Protein AF-A0A7W8PHN5-F1 (afdb_monomer_lite)

Foldseek 3Di:
DDPLVVQLVVLVVVDDPLLVQLLVCVVCCVVVVDDLLRSQCVSVVVDDSVVSVVVSVVSCVPPSSVSNNVSVVVVVVVVVVVVVVVLLVVLVCLQVDLQVVCVVQWPWDWDQDPPRDIDTFTFDQDPVSRDPVSVVQFPDWDQDPPPHIGTHGDGRDDPVRSVVSVVVNCVVVVVDDDDDDDAPDPNHHNDDPPCPPVNVVVVVVVVVVVD

Sequence (211 aa):
MDEKQSAVDGARKNLTAGQVSFVHHLLERQKTGLTLAQCYALVHPKVTPGSAAALAARMLKNEKVRAYLDAITDQAAARAIATLSDLQHEWTRAALGYEAILEKSCERRRYEGGKGEFLFGLFVDDPNNIPNDAVKYIERIENMPGVGWLVVPRVNEKYADRNKAAELLGKTFGAFIDRVESTGKNGGPIEVADVSAKALRTACKRLRAEL

Radius of gyration: 30.43 Å; chains: 1; bounding box: 66×36×85 Å

Secondary structure (DSSP, 8-state):
--HHHHHHHHHHTTS-HHHHHHHHHHHTHHHH---HHHHHHHH-TTS-HHHHHHHHHHHHT-HHHHHHHHHHHHHHHHHHHHHHHHHHHHHHHHHH-HHHHHTTTSEEEEEE-GGG-EEEEEEES-GGGS-TTTGGGEEEEEEETTTEEEEEE---S-HHHHHHHHHHHHHHTT----------GGG---------HHHHHHHHHHHHH--

pLDDT: mean 85.54, std 7.77, range [48.12, 95.5]

Structure (mmCIF, N/CA/C/O backbone):
data_AF-A0A7W8PHN5-F1
#
_entry.id   AF-A0A7W8PHN5-F1
#
loop_
_atom_site.group_PDB
_atom_site.id
_atom_site.type_symbol
_atom_site.label_atom_id
_atom_site.label_alt_id
_atom_site.label_comp_id
_atom_site.label_asym_id
_atom_site.label_entity_id
_atom_site.label_seq_id
_atom_site.pdbx_PDB_ins_code
_atom_site.Cartn_x
_atom_site.Cartn_y
_atom_site.Cartn_z
_atom_site.occupancy
_atom_site.B_iso_or_equiv
_atom_site.auth_seq_id
_atom_site.auth_comp_id
_atom_site.auth_asym_id
_atom_site.auth_atom_id
_atom_site.pdbx_PDB_model_num
ATOM 1 N N . MET A 1 1 ? -16.549 8.603 -8.578 1.00 50.03 1 MET A N 1
ATOM 2 C CA . MET A 1 1 ? -16.915 8.744 -7.152 1.00 50.03 1 MET A CA 1
ATOM 3 C C . MET A 1 1 ? -16.824 7.360 -6.544 1.00 50.03 1 MET A C 1
ATOM 5 O O . MET A 1 1 ? -17.480 6.463 -7.048 1.00 50.03 1 MET A O 1
ATOM 9 N N . ASP A 1 2 ? -15.924 7.194 -5.582 1.00 71.94 2 ASP A N 1
ATOM 10 C CA . ASP A 1 2 ? -15.438 5.911 -5.064 1.00 71.94 2 ASP A CA 1
ATOM 11 C C . ASP A 1 2 ? -16.576 5.088 -4.419 1.00 71.94 2 ASP A C 1
ATOM 13 O O . ASP A 1 2 ? -17.295 5.600 -3.559 1.00 71.94 2 ASP A O 1
ATOM 17 N N . GLU A 1 3 ? -16.782 3.836 -4.837 1.00 76.62 3 GLU A N 1
ATOM 18 C CA . GLU A 1 3 ? -17.896 2.963 -4.406 1.00 76.62 3 GLU A CA 1
ATOM 19 C C . GLU A 1 3 ? -17.972 2.843 -2.871 1.00 76.62 3 GLU A C 1
ATOM 21 O O . GLU A 1 3 ? -19.046 2.881 -2.265 1.00 76.62 3 GLU A O 1
ATOM 26 N N . LYS A 1 4 ? -16.804 2.835 -2.218 1.00 79.25 4 LYS A N 1
ATOM 27 C CA . LYS A 1 4 ? -16.669 2.833 -0.756 1.00 79.25 4 LYS A CA 1
ATOM 28 C C . LYS A 1 4 ? -17.095 4.155 -0.108 1.00 79.25 4 LYS A C 1
ATOM 30 O O . LYS A 1 4 ? -17.674 4.136 0.973 1.00 79.25 4 LYS A O 1
ATOM 35 N N . GLN A 1 5 ? -16.871 5.296 -0.764 1.00 82.56 5 GLN A N 1
ATOM 36 C CA . GLN A 1 5 ? -17.374 6.594 -0.293 1.00 82.56 5 GLN A CA 1
ATOM 37 C C . GLN A 1 5 ? -18.905 6.643 -0.365 1.00 82.56 5 GLN A C 1
ATOM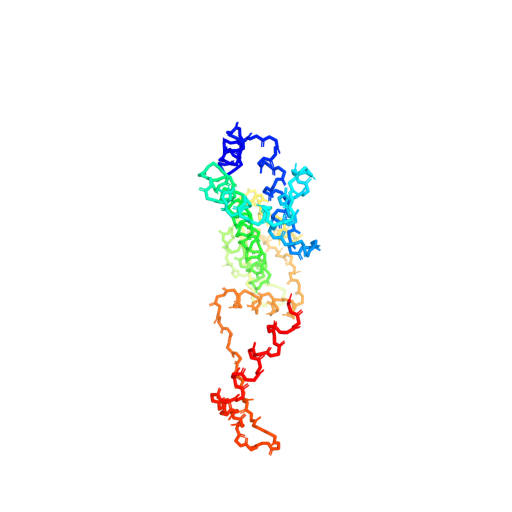 39 O O . GLN A 1 5 ? -19.548 7.100 0.577 1.00 82.56 5 GLN A O 1
ATOM 44 N N . SER A 1 6 ? -19.491 6.089 -1.430 1.00 83.56 6 SER A N 1
ATOM 45 C CA . SER A 1 6 ? -20.948 5.974 -1.565 1.00 83.56 6 SER A CA 1
ATOM 46 C C . SER A 1 6 ? -21.572 5.111 -0.458 1.00 83.56 6 SER A C 1
ATOM 48 O O . SER A 1 6 ? -22.602 5.488 0.104 1.00 83.56 6 SER A O 1
ATOM 50 N N . ALA A 1 7 ? -20.920 4.005 -0.077 1.00 85.06 7 ALA A N 1
ATOM 51 C CA . ALA A 1 7 ? -21.356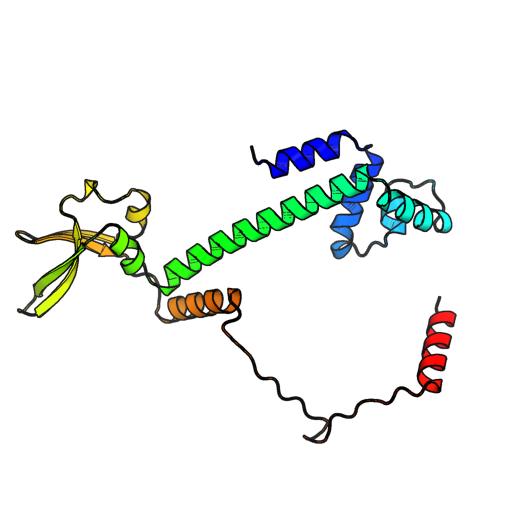 3.149 1.029 1.00 85.06 7 ALA A CA 1
ATOM 52 C C . ALA A 1 7 ? -21.321 3.869 2.392 1.00 85.06 7 ALA A C 1
ATOM 54 O O . ALA A 1 7 ? -22.287 3.789 3.155 1.00 85.06 7 ALA A O 1
ATOM 55 N N . VAL A 1 8 ? -20.252 4.623 2.677 1.00 88.25 8 VAL A N 1
ATOM 56 C CA . VAL A 1 8 ? -20.137 5.443 3.899 1.00 88.25 8 VAL A CA 1
ATOM 57 C C . VAL A 1 8 ? -21.232 6.509 3.946 1.00 88.25 8 VAL A C 1
ATOM 59 O O . VAL A 1 8 ? -21.921 6.648 4.960 1.00 88.25 8 VAL A O 1
ATOM 62 N N . ASP A 1 9 ? -21.441 7.227 2.842 1.00 88.81 9 ASP A N 1
ATOM 63 C CA . ASP A 1 9 ? -22.461 8.274 2.748 1.00 88.81 9 ASP A CA 1
ATOM 64 C C . ASP A 1 9 ? -23.882 7.696 2.869 1.00 88.81 9 ASP A C 1
ATOM 66 O O . ASP A 1 9 ? -24.753 8.302 3.500 1.00 88.81 9 ASP A O 1
ATOM 70 N N . GLY A 1 10 ? -24.119 6.504 2.315 1.00 88.56 10 GLY A N 1
ATOM 71 C CA . GLY A 1 10 ? -25.372 5.761 2.444 1.00 88.56 10 GLY A CA 1
ATOM 72 C C . GLY A 1 10 ? -25.652 5.316 3.880 1.00 88.56 10 GLY A C 1
ATOM 73 O O . GLY A 1 10 ? -26.749 5.545 4.393 1.00 88.56 10 GLY A O 1
ATOM 74 N N . ALA A 1 11 ? -24.655 4.747 4.561 1.00 87.88 11 ALA A N 1
ATOM 75 C CA . ALA A 1 11 ? -24.780 4.348 5.959 1.00 87.88 11 ALA A CA 1
ATOM 76 C C . ALA A 1 11 ? -25.029 5.566 6.865 1.00 87.88 11 ALA A C 1
ATOM 78 O O . ALA A 1 11 ? -25.955 5.542 7.676 1.00 87.88 11 ALA A O 1
ATOM 79 N N . ARG A 1 12 ? -24.289 6.668 6.665 1.00 90.44 12 ARG A N 1
ATOM 80 C CA . ARG A 1 12 ? -24.400 7.907 7.457 1.00 90.44 12 ARG A CA 1
ATOM 81 C C . ARG A 1 12 ? -25.801 8.518 7.443 1.00 90.44 12 ARG A C 1
ATOM 83 O O . ARG A 1 12 ? -26.253 9.000 8.479 1.00 90.44 12 ARG A O 1
ATOM 90 N N . LYS A 1 13 ? -26.493 8.502 6.298 1.00 90.12 13 LYS A N 1
ATOM 91 C CA . LYS A 1 13 ? -27.840 9.092 6.140 1.00 90.12 13 LYS A CA 1
ATOM 92 C C . LYS A 1 13 ? -28.881 8.506 7.097 1.00 90.12 13 LYS A C 1
ATOM 94 O O . LYS A 1 13 ? -29.863 9.172 7.405 1.00 90.12 13 LYS A O 1
ATOM 99 N N . ASN A 1 14 ? -28.662 7.285 7.581 1.00 87.12 14 ASN A N 1
ATOM 100 C CA . ASN A 1 14 ? -29.592 6.586 8.463 1.00 87.12 14 ASN A CA 1
ATOM 101 C C . ASN A 1 14 ? -29.343 6.843 9.959 1.00 87.12 14 ASN A C 1
ATOM 103 O O . ASN A 1 14 ? -30.086 6.308 10.790 1.00 87.12 14 ASN A O 1
ATOM 107 N N . LEU A 1 15 ? -28.312 7.621 10.309 1.00 92.50 15 LEU A N 1
ATOM 108 C CA . LEU A 1 15 ? -27.914 7.901 11.68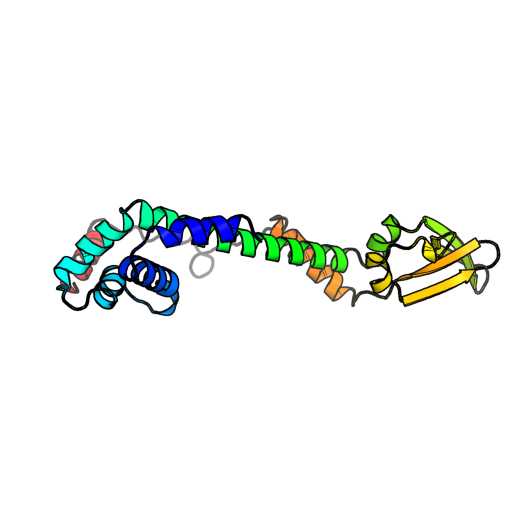7 1.00 92.50 15 LEU A CA 1
ATOM 109 C C . LEU A 1 15 ? -28.385 9.282 12.148 1.00 92.50 15 LEU A C 1
ATOM 111 O O . LEU A 1 15 ? -28.455 10.243 11.384 1.00 92.50 15 LEU A O 1
ATOM 115 N N . THR A 1 16 ? -28.635 9.402 13.450 1.00 94.50 16 THR A N 1
ATOM 116 C CA . THR A 1 16 ? -28.830 10.704 14.097 1.00 94.50 16 THR A CA 1
ATOM 117 C C . THR A 1 16 ? -27.495 11.425 14.307 1.00 94.50 16 THR A C 1
ATOM 119 O O . THR A 1 16 ? -26.436 10.798 14.378 1.00 94.50 16 THR A O 1
ATOM 122 N N . ALA A 1 17 ? -27.532 12.749 14.492 1.00 91.56 17 ALA A N 1
ATOM 123 C CA . ALA A 1 17 ? -26.332 13.541 14.784 1.00 91.56 17 ALA A CA 1
ATOM 124 C C . ALA A 1 17 ? -25.573 13.033 16.027 1.00 91.56 17 ALA A C 1
ATOM 126 O O . ALA A 1 17 ? -24.343 12.983 16.027 1.00 91.56 17 ALA A O 1
ATOM 127 N N . GLY A 1 18 ? -26.302 12.582 17.057 1.00 91.88 18 GLY A N 1
ATOM 128 C CA . GLY A 1 18 ? -25.702 11.979 18.248 1.00 91.88 18 GLY A CA 1
ATOM 129 C C . GLY A 1 18 ? -24.989 10.658 17.946 1.00 91.88 18 GLY A C 1
ATOM 130 O O . GLY A 1 18 ? -23.866 10.446 18.392 1.00 91.88 18 GLY A O 1
ATOM 131 N N . GLN A 1 19 ? -25.585 9.794 17.121 1.00 93.81 19 GLN A N 1
ATOM 132 C CA . GLN A 1 19 ? -24.956 8.534 16.709 1.00 93.81 19 GLN A CA 1
ATOM 133 C C . GLN A 1 19 ? -23.678 8.764 15.896 1.00 93.81 19 GLN A C 1
ATOM 135 O O . GLN A 1 19 ? -22.670 8.107 16.146 1.00 93.81 19 GLN A O 1
ATOM 140 N N . VAL A 1 20 ? -23.696 9.725 14.967 1.00 93.62 20 VAL A N 1
ATOM 141 C CA . VAL A 1 20 ? -22.507 10.097 14.183 1.00 93.62 20 VAL A CA 1
ATOM 142 C C . VAL A 1 20 ? -21.401 10.633 15.095 1.00 93.62 20 VAL A C 1
ATOM 144 O O . VAL A 1 20 ? -20.256 10.200 14.984 1.00 93.62 20 VAL A O 1
ATOM 147 N N . SER A 1 21 ? -21.744 11.525 16.029 1.00 93.50 21 SER A N 1
ATOM 148 C CA . SER A 1 21 ? -20.786 12.086 16.990 1.00 93.50 21 SER A CA 1
ATOM 149 C C . SER A 1 21 ? -20.180 11.006 17.897 1.00 93.50 21 SER A C 1
ATOM 151 O O . SER A 1 21 ? -18.969 10.973 18.116 1.00 93.50 21 SER A O 1
ATOM 153 N N . PHE A 1 22 ? -20.994 10.044 18.345 1.00 94.81 22 PHE A N 1
ATOM 154 C CA . PHE A 1 22 ? -20.525 8.905 19.137 1.00 94.81 22 PHE A CA 1
ATOM 155 C C . PHE A 1 22 ? -19.498 8.061 18.374 1.00 94.81 22 PHE A C 1
ATOM 157 O O . PHE A 1 22 ? -18.439 7.751 18.920 1.00 94.81 22 PHE A O 1
ATOM 164 N N . VAL A 1 23 ? -19.778 7.724 17.109 1.00 94.12 23 VAL A N 1
ATOM 165 C CA . VAL A 1 23 ? -18.843 6.968 16.259 1.00 94.12 23 VAL A CA 1
ATOM 166 C C . VAL A 1 23 ? -17.545 7.745 16.038 1.00 94.12 23 VAL A C 1
ATOM 168 O O . VAL A 1 23 ? -16.469 7.163 16.121 1.00 94.12 23 VAL A O 1
ATOM 171 N N . HIS A 1 24 ? -17.617 9.062 15.837 1.00 92.69 24 HIS A N 1
ATOM 172 C CA . HIS A 1 24 ? -16.426 9.897 15.679 1.00 92.69 24 HIS A CA 1
ATOM 173 C C . HIS A 1 24 ? -15.526 9.866 16.927 1.00 92.69 24 HIS A C 1
ATOM 175 O O . HIS A 1 24 ? -14.326 9.614 16.828 1.00 92.69 24 HIS A O 1
ATOM 181 N N . HIS A 1 25 ? -16.102 10.036 18.122 1.00 93.00 25 HIS A N 1
ATOM 182 C CA . HIS A 1 25 ? -15.349 9.911 19.375 1.00 93.00 25 HIS A CA 1
ATOM 183 C C . HIS A 1 25 ? -14.793 8.501 19.600 1.00 93.00 25 HIS A C 1
ATOM 185 O O . HIS A 1 25 ? -13.723 8.352 20.189 1.00 93.00 25 HIS A O 1
ATOM 191 N N . LEU A 1 26 ? -15.503 7.470 19.138 1.00 93.19 26 LEU A N 1
ATOM 192 C CA . LEU A 1 26 ? -15.050 6.087 19.234 1.00 93.19 26 LEU A CA 1
ATOM 193 C C . LEU A 1 26 ? -13.823 5.818 18.350 1.00 93.19 26 LEU A C 1
ATOM 195 O O . LEU A 1 26 ? -12.905 5.128 18.788 1.00 93.19 26 LEU A O 1
ATOM 199 N N . LEU A 1 27 ? -13.791 6.366 17.135 1.00 91.19 27 LEU A N 1
ATOM 200 C CA . LEU A 1 27 ? -12.660 6.223 16.212 1.00 91.19 27 LEU A CA 1
ATOM 201 C C . LEU A 1 27 ? -11.414 6.973 16.707 1.00 91.19 27 LEU A C 1
ATOM 203 O O . LEU A 1 27 ? -10.300 6.469 16.599 1.00 91.19 27 LEU A O 1
ATOM 207 N N . GLU A 1 28 ? -11.595 8.131 17.343 1.00 90.50 28 GLU A N 1
ATOM 208 C CA . GLU A 1 28 ? -10.502 8.943 17.901 1.00 90.50 28 GLU A CA 1
ATOM 209 C C . GLU A 1 28 ? -10.037 8.485 19.296 1.00 90.50 28 GLU A C 1
ATOM 211 O O . GLU A 1 28 ? -9.170 9.102 19.927 1.00 90.50 28 GLU A O 1
ATOM 216 N N . ARG A 1 29 ? -10.590 7.381 19.806 1.00 89.94 29 ARG A N 1
ATOM 217 C CA . ARG A 1 29 ? -10.343 6.902 21.170 1.00 89.94 29 ARG A CA 1
ATOM 218 C C . ARG A 1 29 ? -8.874 6.588 21.448 1.00 89.94 29 ARG A C 1
ATOM 220 O O . ARG A 1 29 ? -8.406 6.816 22.559 1.00 89.94 29 ARG A O 1
ATOM 227 N N . GLN A 1 30 ? -8.135 6.097 20.452 1.00 79.06 30 GLN A N 1
ATOM 228 C CA . GLN A 1 30 ? -6.709 5.800 20.619 1.00 79.06 30 GLN A CA 1
ATOM 229 C C . GLN A 1 30 ? -5.849 7.054 20.808 1.00 79.06 30 GLN A C 1
ATOM 231 O O . GLN A 1 30 ? -4.838 6.987 21.497 1.00 79.06 30 GLN A O 1
ATOM 236 N N . LYS A 1 31 ? -6.256 8.198 20.245 1.00 84.50 31 LYS A N 1
ATOM 237 C CA . LYS A 1 31 ? -5.531 9.468 20.405 1.00 84.50 31 LYS A CA 1
ATOM 238 C C . LYS A 1 31 ? -5.944 10.207 21.673 1.00 84.50 31 LYS A C 1
ATOM 240 O O . LYS A 1 31 ? -5.130 10.855 22.314 1.00 84.50 31 LYS A O 1
ATOM 245 N N . THR A 1 32 ? -7.225 10.118 22.019 1.00 86.81 32 THR A N 1
ATOM 246 C CA . THR A 1 32 ? -7.821 10.885 23.121 1.00 86.81 32 THR A CA 1
ATOM 247 C C . THR A 1 32 ? -7.769 10.163 24.467 1.00 86.81 32 THR A C 1
ATOM 249 O O . THR A 1 32 ? -7.972 10.795 25.498 1.00 86.81 32 THR A O 1
ATOM 252 N N . GLY A 1 33 ? -7.530 8.847 24.481 1.00 88.69 33 GLY A N 1
ATOM 253 C CA . GLY A 1 33 ? -7.525 8.037 25.703 1.00 88.69 33 GLY A CA 1
ATOM 254 C C . GLY A 1 33 ? -8.905 7.864 26.347 1.00 88.69 33 GLY A C 1
ATOM 255 O O . GLY A 1 33 ? -9.000 7.371 27.469 1.00 88.69 33 GLY A O 1
ATOM 256 N N . LEU A 1 34 ? -9.982 8.264 25.661 1.00 89.94 34 LEU A N 1
ATOM 257 C CA . LEU A 1 34 ? -11.339 8.177 26.198 1.00 89.94 34 LEU A CA 1
ATOM 258 C C . LEU A 1 34 ? -11.758 6.717 26.414 1.00 89.94 34 LEU A C 1
ATOM 260 O O . LEU A 1 34 ? -11.380 5.803 25.688 1.00 89.94 34 LEU A O 1
ATOM 264 N N . THR A 1 35 ? -12.603 6.474 27.403 1.00 91.88 35 THR A N 1
ATOM 265 C CA . THR A 1 35 ? -13.299 5.195 27.561 1.00 91.88 35 THR A CA 1
ATOM 266 C C . THR A 1 35 ? -14.578 5.179 26.728 1.00 91.88 35 THR A C 1
ATOM 268 O O . THR A 1 35 ? -15.126 6.219 26.365 1.00 91.88 35 THR A O 1
ATOM 271 N N . LEU A 1 36 ? -15.116 3.985 26.467 1.00 90.75 36 LEU A N 1
ATOM 272 C CA . LEU A 1 36 ? -16.383 3.828 25.745 1.00 90.75 36 LEU A CA 1
ATOM 273 C C . LEU A 1 36 ? -17.542 4.604 26.408 1.00 90.75 36 LEU A C 1
ATOM 275 O O . LEU A 1 36 ? -18.365 5.205 25.719 1.00 90.75 36 LEU A O 1
ATOM 279 N N . ALA A 1 37 ? -17.583 4.618 27.744 1.00 92.12 37 ALA A N 1
ATOM 280 C CA . ALA A 1 37 ? -18.575 5.368 28.509 1.00 92.12 37 ALA A CA 1
ATOM 281 C C . ALA A 1 37 ? -18.393 6.886 28.350 1.00 92.12 37 ALA A C 1
ATOM 283 O O . ALA A 1 37 ? -19.377 7.605 28.191 1.00 92.12 37 ALA A O 1
ATOM 284 N N . GLN A 1 38 ? -17.147 7.371 28.328 1.00 92.00 38 GLN A N 1
ATOM 285 C CA . GLN A 1 38 ? -16.843 8.788 28.112 1.00 92.00 38 GLN A CA 1
ATOM 286 C C . GLN A 1 38 ? -17.215 9.245 26.695 1.00 92.00 38 GLN A C 1
ATOM 288 O O . GLN A 1 38 ? -17.811 10.309 26.554 1.00 92.00 38 GLN A O 1
ATOM 293 N N . CYS A 1 39 ? -16.970 8.430 25.659 1.00 92.69 39 CYS A N 1
ATOM 294 C CA . CYS A 1 39 ? -17.422 8.729 24.293 1.00 92.69 39 CYS A CA 1
ATOM 295 C C . CYS A 1 39 ? -18.943 8.947 24.232 1.00 92.69 39 CYS A C 1
ATOM 297 O O . CYS A 1 39 ? -19.417 9.839 23.536 1.00 92.69 39 CYS A O 1
ATOM 299 N N . TYR A 1 40 ? -19.715 8.152 24.980 1.00 93.81 40 TYR A N 1
ATOM 300 C CA . TYR A 1 40 ? -21.169 8.301 25.053 1.00 93.81 40 TYR A CA 1
ATOM 301 C C . TYR A 1 40 ? -21.598 9.517 25.884 1.00 93.81 40 TYR A C 1
ATOM 303 O O . TYR A 1 40 ? -22.500 10.249 25.481 1.00 93.81 40 TYR A O 1
ATOM 311 N N . ALA A 1 41 ? -20.943 9.761 27.022 1.00 92.62 41 ALA A N 1
ATOM 312 C CA . ALA A 1 41 ? -21.246 10.887 27.904 1.00 92.62 41 ALA A CA 1
ATOM 313 C C . ALA A 1 41 ? -20.973 12.253 27.246 1.00 92.62 41 ALA A C 1
ATOM 315 O O . ALA A 1 41 ? -21.723 13.194 27.485 1.00 92.62 41 ALA A O 1
ATOM 316 N N . LEU A 1 42 ? -19.964 12.355 26.371 1.00 91.44 42 LEU A N 1
ATOM 317 C CA . LEU A 1 42 ? -19.688 13.573 25.594 1.00 91.44 42 LEU A CA 1
ATOM 318 C C . LEU A 1 42 ? -20.838 13.945 24.648 1.00 91.44 42 LEU A C 1
ATOM 320 O O . LEU A 1 42 ? -21.144 15.119 24.466 1.00 91.44 42 LEU A O 1
ATOM 324 N N . VAL A 1 43 ? -21.499 12.941 24.072 1.00 92.50 43 VAL A N 1
ATOM 325 C CA . VAL A 1 43 ? -22.654 13.131 23.182 1.00 92.50 43 VAL A CA 1
ATOM 326 C C . VAL A 1 43 ? -23.943 13.346 23.979 1.00 92.50 43 VAL A C 1
ATOM 328 O O . VAL A 1 43 ? -24.839 14.077 23.554 1.00 92.50 43 VAL A O 1
ATOM 331 N N . HIS A 1 44 ? -24.043 12.712 25.147 1.00 90.00 44 HIS A N 1
ATOM 332 C CA . HIS A 1 44 ? -25.222 12.726 26.004 1.00 90.00 44 HIS A CA 1
ATOM 333 C C . HIS A 1 44 ? -24.867 13.212 27.422 1.00 90.00 44 HIS A C 1
ATOM 335 O O . HIS A 1 44 ? -24.874 12.414 28.363 1.00 90.00 44 HIS A O 1
ATOM 341 N N . PRO A 1 45 ? -24.628 14.525 27.615 1.00 87.69 45 PRO A N 1
ATOM 342 C CA . PRO A 1 45 ? -24.085 15.073 28.866 1.00 87.69 45 PRO A CA 1
ATOM 343 C C . PRO A 1 45 ? -25.023 14.941 30.073 1.00 87.69 45 PRO A C 1
ATOM 345 O O . PRO A 1 45 ? -24.598 15.089 31.213 1.00 87.69 45 PRO A O 1
ATOM 348 N N . LYS A 1 46 ? -26.309 14.653 29.844 1.00 89.56 46 LYS A N 1
ATOM 349 C CA . LYS A 1 46 ? -27.313 14.463 30.904 1.00 89.56 46 LYS A CA 1
ATOM 350 C C . LYS A 1 46 ? -27.308 13.050 31.507 1.00 89.56 46 LYS A C 1
ATOM 352 O O . LYS A 1 46 ? -28.088 12.777 32.413 1.00 89.56 46 LYS A O 1
ATOM 357 N N . VAL A 1 47 ? -26.496 12.132 30.980 1.00 88.44 47 VAL A N 1
ATOM 358 C CA . VAL A 1 47 ? -26.475 10.724 31.396 1.00 88.44 47 VAL A CA 1
ATOM 359 C C . VAL A 1 47 ? -25.479 10.522 32.532 1.00 88.44 47 VAL A C 1
ATOM 361 O O . VAL A 1 47 ? -24.347 10.993 32.475 1.00 88.44 47 VAL A O 1
ATOM 364 N N . THR A 1 48 ? -25.889 9.784 33.565 1.00 87.06 48 THR A N 1
ATOM 365 C CA . THR A 1 48 ? -25.013 9.472 34.698 1.00 87.06 48 THR A CA 1
ATOM 366 C C . THR A 1 48 ? -23.882 8.519 34.288 1.00 87.06 48 THR A C 1
ATOM 368 O O . THR A 1 48 ? -24.103 7.641 33.446 1.00 87.06 48 THR A O 1
ATOM 371 N N . PRO A 1 49 ? -22.689 8.609 34.909 1.00 76.25 49 PRO A N 1
ATOM 372 C CA . PRO A 1 49 ? -21.541 7.769 34.550 1.00 76.25 49 PRO A CA 1
ATOM 373 C C . PRO A 1 49 ? -21.841 6.262 34.560 1.00 76.25 49 PRO A C 1
ATOM 375 O O . PRO A 1 49 ? -21.444 5.547 33.641 1.00 76.25 49 PRO A O 1
ATOM 378 N N . GLY A 1 50 ? -22.615 5.786 35.545 1.00 78.81 50 GLY A N 1
ATOM 379 C CA . GLY A 1 50 ? -23.012 4.376 35.641 1.00 78.81 50 GLY A CA 1
ATOM 380 C C . GLY A 1 50 ? -23.915 3.909 34.492 1.00 78.81 50 GLY A C 1
ATOM 381 O O . GLY A 1 50 ? -23.793 2.779 34.025 1.00 78.81 50 GLY A O 1
ATOM 382 N N . SER A 1 51 ? -24.772 4.791 33.971 1.00 89.00 51 SER A N 1
ATOM 383 C CA . SER A 1 51 ? -25.663 4.475 32.844 1.00 89.00 51 SER A CA 1
ATOM 384 C C . SER A 1 51 ? -24.962 4.607 31.491 1.00 89.00 51 SER A C 1
ATOM 386 O O . SER A 1 51 ? -25.319 3.912 30.538 1.00 89.00 51 SER A O 1
ATOM 388 N N . ALA A 1 52 ? -23.952 5.479 31.396 1.00 90.44 52 ALA A N 1
ATOM 389 C CA . ALA A 1 52 ? -23.238 5.762 30.155 1.00 90.44 52 ALA A CA 1
ATOM 390 C C . ALA A 1 52 ? -22.566 4.510 29.573 1.00 90.44 52 ALA A C 1
ATOM 392 O O . ALA A 1 52 ? -22.653 4.279 28.371 1.00 90.44 52 ALA A O 1
ATOM 393 N N . ALA A 1 53 ? -21.971 3.655 30.410 1.00 89.38 53 ALA A N 1
ATOM 394 C CA . ALA A 1 53 ? -21.339 2.415 29.953 1.00 89.38 53 ALA A CA 1
ATOM 395 C C . ALA A 1 53 ? -22.345 1.436 29.316 1.00 89.38 53 ALA A C 1
ATOM 397 O O . ALA A 1 53 ? -22.124 0.938 28.209 1.00 89.38 53 ALA A O 1
ATOM 398 N N . ALA A 1 54 ? -23.478 1.194 29.985 1.00 91.44 54 ALA A N 1
ATOM 399 C CA . ALA A 1 54 ? -24.518 0.289 29.494 1.00 91.44 54 ALA A CA 1
ATOM 400 C C . ALA A 1 54 ? -25.170 0.810 28.202 1.00 91.44 54 ALA A C 1
ATOM 402 O O . ALA A 1 54 ? -25.425 0.046 27.266 1.00 91.44 54 ALA A O 1
ATOM 403 N N . LEU A 1 55 ? -25.410 2.121 28.129 1.00 93.62 55 LEU A N 1
ATOM 404 C CA . LEU A 1 55 ? -25.987 2.760 26.950 1.00 93.62 55 LEU A CA 1
ATOM 405 C C . LEU A 1 55 ? -25.005 2.804 25.775 1.00 93.62 55 LEU A C 1
ATOM 407 O O . LEU A 1 55 ? -25.417 2.544 24.647 1.00 93.62 55 LEU A O 1
ATOM 411 N N . ALA A 1 56 ? -23.713 3.020 26.025 1.00 93.06 56 ALA A N 1
ATOM 412 C CA . ALA A 1 56 ? -22.681 2.944 24.995 1.00 93.06 56 ALA A CA 1
ATOM 413 C C . ALA A 1 56 ? -22.575 1.535 24.391 1.00 93.06 56 ALA A C 1
ATOM 415 O O . ALA A 1 56 ? -22.514 1.380 23.172 1.00 93.06 56 ALA A O 1
ATOM 416 N N . ALA A 1 57 ? -22.631 0.492 25.227 1.00 92.88 57 ALA A N 1
ATOM 417 C CA . ALA A 1 57 ? -22.657 -0.892 24.756 1.00 92.88 57 ALA A CA 1
ATOM 418 C C . ALA A 1 57 ? -23.908 -1.190 23.911 1.00 92.88 57 ALA A C 1
ATOM 420 O O . ALA A 1 57 ? -23.829 -1.895 22.906 1.00 92.88 57 ALA A O 1
ATOM 421 N N . ARG A 1 58 ? -25.067 -0.629 24.282 1.00 93.94 58 ARG A N 1
ATOM 422 C CA . ARG A 1 58 ? -26.295 -0.731 23.480 1.00 93.94 58 ARG A CA 1
ATOM 423 C C . ARG A 1 58 ? -26.177 0.032 22.157 1.00 93.94 58 ARG A C 1
ATOM 425 O O . ARG A 1 58 ? -26.639 -0.473 21.140 1.00 93.94 58 ARG A O 1
ATOM 432 N N . MET A 1 59 ? -25.528 1.197 22.156 1.00 94.19 59 MET A N 1
ATOM 433 C CA . MET A 1 59 ? -25.273 1.994 20.953 1.00 94.19 59 MET A CA 1
ATOM 434 C C . MET A 1 59 ? -24.406 1.232 19.942 1.00 94.19 59 MET A C 1
ATOM 436 O O . MET A 1 59 ? -24.721 1.233 18.760 1.00 94.19 59 MET A O 1
ATOM 440 N N . LEU A 1 60 ? -23.384 0.503 20.402 1.00 92.88 60 LEU A N 1
ATOM 441 C CA . LEU A 1 60 ? -22.561 -0.365 19.545 1.00 92.88 60 LEU A CA 1
ATOM 442 C C . LEU A 1 60 ? -23.319 -1.558 18.952 1.00 92.88 60 LEU A C 1
ATOM 444 O O . LEU A 1 60 ? -22.966 -2.048 17.884 1.00 92.88 60 LEU A O 1
ATOM 448 N N . LYS A 1 61 ? -24.352 -2.044 19.646 1.00 94.19 61 LYS A N 1
ATOM 449 C CA . LYS A 1 61 ? -25.220 -3.118 19.143 1.00 94.19 61 LYS A CA 1
ATOM 450 C C . LYS A 1 61 ? -26.266 -2.619 18.148 1.00 94.19 61 LYS A C 1
ATOM 452 O O . LYS A 1 61 ? -26.934 -3.441 17.532 1.00 94.19 61 LYS A O 1
ATOM 457 N N . ASN A 1 62 ? -26.439 -1.305 18.001 1.00 95.06 62 ASN A N 1
ATOM 458 C CA . ASN A 1 62 ? -27.359 -0.754 17.020 1.00 95.06 62 ASN A CA 1
ATOM 459 C C . ASN A 1 62 ? -26.833 -1.044 15.607 1.00 95.06 62 ASN A C 1
ATOM 461 O O . ASN A 1 62 ? -25.741 -0.606 15.251 1.00 95.06 62 ASN A O 1
ATOM 465 N N . GLU A 1 63 ? -27.629 -1.745 14.803 1.00 95.50 63 GLU A N 1
ATOM 466 C CA . GLU A 1 63 ? -27.246 -2.183 13.456 1.00 95.50 63 GLU A CA 1
ATOM 467 C C . GLU A 1 63 ? -26.816 -1.026 12.554 1.00 95.50 63 GLU A C 1
ATOM 469 O O . GLU A 1 63 ? -25.842 -1.152 11.821 1.00 95.50 63 GLU A O 1
ATOM 474 N N . LYS A 1 64 ? -27.473 0.136 12.654 1.00 94.69 64 LYS A N 1
ATOM 475 C CA . LYS A 1 64 ? -27.132 1.315 11.845 1.00 94.69 64 LYS A CA 1
ATOM 476 C C . LYS A 1 64 ? -25.770 1.880 12.230 1.00 94.69 64 LYS A C 1
ATOM 478 O O . LYS A 1 64 ? -24.962 2.204 11.366 1.00 94.69 64 LYS A O 1
ATOM 483 N N . VAL A 1 65 ? -25.512 1.979 13.535 1.00 94.56 65 VAL A N 1
ATOM 484 C CA . VAL A 1 65 ? -24.225 2.448 14.072 1.00 94.56 65 VAL A CA 1
ATOM 485 C C . VAL A 1 65 ? -23.108 1.497 13.668 1.00 94.56 65 VAL A C 1
ATOM 487 O O . VAL A 1 65 ? -22.051 1.950 13.238 1.00 94.56 65 VAL A O 1
ATOM 490 N N . ARG A 1 66 ? -23.360 0.189 13.762 1.00 93.62 66 ARG A N 1
ATOM 491 C CA . ARG A 1 66 ? -22.404 -0.842 13.373 1.00 93.62 66 ARG A CA 1
ATOM 492 C C . ARG A 1 66 ? -22.108 -0.811 11.876 1.00 93.62 66 ARG A C 1
ATOM 494 O O . ARG A 1 66 ? -20.947 -0.730 11.514 1.00 93.62 66 ARG A O 1
ATOM 501 N N . ALA A 1 67 ? -23.135 -0.748 11.030 1.00 93.50 67 ALA A N 1
ATOM 502 C CA . ALA A 1 67 ? -22.966 -0.646 9.582 1.00 93.50 67 ALA A CA 1
ATOM 503 C C . ALA A 1 67 ? -22.154 0.595 9.173 1.00 93.50 67 ALA A C 1
ATOM 505 O O . ALA A 1 67 ? -21.330 0.528 8.266 1.00 93.50 67 ALA A O 1
ATOM 506 N N . TYR A 1 68 ? -22.354 1.728 9.853 1.00 94.69 68 TYR A N 1
ATOM 507 C CA . TYR A 1 68 ? -21.562 2.932 9.602 1.00 94.69 68 TYR A CA 1
ATOM 508 C C . TYR A 1 68 ? -20.109 2.795 10.072 1.00 94.69 68 TYR A C 1
ATOM 510 O O . TYR A 1 68 ? -19.200 3.226 9.365 1.00 94.69 68 TYR A O 1
ATOM 518 N N . LEU A 1 69 ? -19.883 2.183 11.238 1.00 93.06 69 LEU A N 1
ATOM 519 C CA . LEU A 1 69 ? -18.539 1.903 11.739 1.00 93.06 69 LEU A CA 1
ATOM 520 C C . LEU A 1 69 ? -17.781 0.976 10.781 1.00 93.06 69 LEU A C 1
ATOM 522 O O . LEU A 1 69 ? -16.672 1.320 10.380 1.00 93.06 69 LEU A O 1
ATOM 526 N N . ASP A 1 70 ? -18.413 -0.126 10.372 1.00 92.00 70 ASP A N 1
ATOM 527 C CA . ASP A 1 70 ? -17.853 -1.115 9.449 1.00 92.00 70 ASP A CA 1
ATOM 528 C C . ASP A 1 70 ? -17.518 -0.463 8.093 1.00 92.00 70 ASP A C 1
ATOM 530 O O . ASP A 1 70 ? -16.412 -0.617 7.580 1.00 92.00 70 ASP A O 1
ATOM 534 N N . ALA A 1 71 ? -18.415 0.374 7.552 1.00 92.06 71 ALA A N 1
ATOM 535 C CA . ALA A 1 71 ? -18.169 1.096 6.302 1.00 92.06 71 ALA A CA 1
ATOM 536 C C . ALA A 1 71 ? -16.965 2.055 6.386 1.00 92.06 71 ALA A C 1
ATOM 538 O O . ALA A 1 71 ? -16.187 2.152 5.433 1.00 92.06 71 ALA A O 1
ATOM 539 N N . ILE A 1 72 ? -16.785 2.759 7.512 1.00 91.19 72 ILE A N 1
ATOM 540 C CA . ILE A 1 72 ? -15.623 3.639 7.716 1.00 91.19 72 ILE A CA 1
ATOM 541 C C . ILE A 1 72 ? -14.338 2.821 7.831 1.00 91.19 72 ILE A C 1
ATOM 543 O O . ILE A 1 72 ? -13.331 3.185 7.220 1.00 91.19 72 ILE A O 1
ATOM 547 N N . THR A 1 73 ? -14.347 1.734 8.605 1.00 88.94 73 THR A N 1
ATOM 548 C CA . THR A 1 73 ? -13.158 0.892 8.768 1.00 88.94 73 THR A CA 1
ATOM 549 C C . THR A 1 73 ? -12.765 0.221 7.459 1.00 88.94 73 THR A C 1
ATOM 551 O O . THR A 1 73 ? -11.582 0.206 7.128 1.00 88.94 73 THR A O 1
ATOM 554 N N . ASP A 1 74 ? -13.737 -0.233 6.668 1.00 89.38 74 ASP A N 1
ATOM 555 C CA . ASP A 1 74 ? -13.504 -0.821 5.349 1.00 89.38 74 ASP A CA 1
ATOM 556 C C . ASP A 1 74 ? -12.950 0.203 4.362 1.00 89.38 74 ASP A C 1
ATOM 558 O O . ASP A 1 74 ? -12.041 -0.101 3.591 1.00 89.38 74 ASP A O 1
ATOM 562 N N . GLN A 1 75 ? -13.462 1.436 4.386 1.00 87.81 75 GLN A N 1
ATOM 563 C CA . GLN A 1 75 ? -12.917 2.511 3.566 1.00 87.81 75 GLN A CA 1
ATOM 564 C C . GLN A 1 75 ? -11.481 2.857 3.981 1.00 87.81 75 GLN A C 1
ATOM 566 O O . GLN A 1 75 ? -10.624 3.052 3.119 1.00 87.81 75 GLN A O 1
ATOM 571 N N . ALA A 1 76 ? -11.204 2.932 5.284 1.00 84.38 76 ALA A N 1
ATOM 572 C CA . ALA A 1 76 ? -9.863 3.193 5.795 1.00 84.38 76 ALA A CA 1
ATOM 573 C C . ALA A 1 76 ? -8.886 2.071 5.407 1.00 84.38 76 ALA A C 1
ATOM 575 O O . ALA A 1 76 ? -7.787 2.357 4.935 1.00 84.38 76 ALA A O 1
ATOM 576 N N . ALA A 1 77 ? -9.308 0.810 5.531 1.00 82.19 77 ALA A N 1
ATOM 577 C CA . ALA A 1 77 ? -8.539 -0.354 5.103 1.00 82.19 77 ALA A CA 1
ATOM 578 C C . ALA A 1 77 ? -8.287 -0.347 3.589 1.00 82.19 77 ALA A C 1
ATOM 580 O O . ALA A 1 77 ? -7.147 -0.513 3.165 1.00 82.19 77 ALA A O 1
ATOM 581 N N . ALA A 1 78 ? -9.309 -0.085 2.770 1.00 80.81 78 ALA A N 1
ATOM 582 C CA . ALA A 1 78 ? -9.167 -0.013 1.316 1.00 80.81 78 ALA A CA 1
ATOM 583 C C . ALA A 1 78 ? -8.188 1.088 0.886 1.00 80.81 78 ALA A C 1
ATOM 585 O O . ALA A 1 78 ? -7.328 0.851 0.041 1.00 80.81 78 ALA A O 1
ATOM 586 N N . ARG A 1 79 ? -8.264 2.271 1.510 1.00 77.69 79 ARG A N 1
ATOM 587 C CA . ARG A 1 79 ? -7.301 3.357 1.276 1.00 77.69 79 ARG A CA 1
ATOM 588 C C . ARG A 1 79 ? -5.887 2.948 1.675 1.00 77.69 79 ARG A C 1
ATOM 590 O O . ARG A 1 79 ? -4.967 3.174 0.905 1.00 77.69 79 ARG A O 1
ATOM 597 N N . ALA A 1 80 ? -5.716 2.317 2.836 1.00 78.00 80 ALA A N 1
ATOM 598 C CA . ALA A 1 80 ? -4.409 1.839 3.280 1.00 78.00 80 ALA A CA 1
ATOM 599 C C . ALA A 1 80 ? -3.817 0.785 2.325 1.00 78.00 80 ALA A C 1
ATOM 601 O O . ALA A 1 80 ? -2.624 0.831 2.037 1.00 78.00 80 ALA A O 1
ATOM 602 N N . ILE A 1 81 ? -4.645 -0.127 1.800 1.00 78.00 81 ILE A N 1
ATOM 603 C CA . ILE A 1 81 ? -4.240 -1.127 0.801 1.00 78.00 81 ILE A CA 1
ATOM 604 C C . ILE A 1 81 ? -3.842 -0.455 -0.514 1.00 78.00 81 ILE A C 1
ATOM 606 O O . ILE A 1 81 ? -2.799 -0.797 -1.064 1.00 78.00 81 ILE A O 1
ATOM 610 N N . ALA A 1 82 ? -4.631 0.507 -1.000 1.00 73.19 82 ALA A N 1
ATOM 611 C CA . ALA A 1 82 ? -4.298 1.261 -2.207 1.00 73.19 82 ALA A CA 1
ATOM 612 C C . ALA A 1 82 ? -2.937 1.960 -2.054 1.00 73.19 82 ALA A C 1
ATOM 614 O O . ALA A 1 82 ? -2.054 1.767 -2.885 1.00 73.19 82 ALA A O 1
ATOM 615 N N . THR A 1 83 ? -2.712 2.641 -0.925 1.00 82.75 83 THR A N 1
ATOM 616 C CA . THR A 1 83 ? -1.418 3.261 -0.611 1.00 82.75 83 THR A CA 1
ATOM 617 C C . THR A 1 83 ? -0.279 2.240 -0.564 1.00 82.75 83 THR A C 1
ATOM 619 O O . THR A 1 83 ? 0.811 2.512 -1.059 1.00 82.75 83 THR A O 1
ATOM 622 N N . LEU A 1 84 ? -0.499 1.057 0.019 1.00 80.19 84 LEU A N 1
ATOM 623 C CA . LEU A 1 84 ? 0.525 0.011 0.067 1.00 80.19 84 LEU A CA 1
ATOM 624 C C . LEU A 1 84 ? 0.854 -0.529 -1.330 1.00 80.19 84 LEU A C 1
ATOM 626 O O . LEU A 1 84 ? 2.025 -0.754 -1.626 1.00 80.19 84 LEU A O 1
ATOM 630 N N . SER A 1 85 ? -0.152 -0.707 -2.187 1.00 80.38 85 SER A N 1
ATOM 631 C CA . SER A 1 85 ? 0.034 -1.124 -3.580 1.00 80.38 85 SER A CA 1
ATOM 632 C C . SER A 1 85 ? 0.851 -0.093 -4.360 1.00 80.38 85 SER A C 1
ATOM 634 O O . SER A 1 85 ? 1.776 -0.458 -5.086 1.00 80.38 85 SER A O 1
ATOM 636 N N . ASP A 1 86 ? 0.566 1.196 -4.174 1.00 79.19 86 ASP A N 1
ATOM 637 C CA . ASP A 1 86 ? 1.327 2.281 -4.799 1.00 79.19 86 ASP A CA 1
ATOM 638 C C . ASP A 1 86 ? 2.793 2.273 -4.337 1.00 79.19 86 ASP A C 1
ATOM 640 O O . ASP A 1 86 ? 3.709 2.334 -5.163 1.00 79.19 86 ASP A O 1
ATOM 644 N N . LEU A 1 87 ? 3.027 2.090 -3.033 1.00 81.12 87 LEU A N 1
ATOM 645 C CA . LEU A 1 87 ? 4.371 1.951 -2.463 1.00 81.12 87 LEU A CA 1
ATOM 646 C C . LEU A 1 87 ? 5.102 0.710 -2.992 1.00 81.12 87 LEU A C 1
ATOM 648 O O . LEU A 1 87 ? 6.283 0.786 -3.326 1.00 81.12 87 LEU A O 1
ATOM 652 N N . GLN A 1 88 ? 4.420 -0.429 -3.127 1.00 85.25 88 GLN A N 1
ATOM 653 C CA . GLN A 1 88 ? 4.998 -1.636 -3.725 1.00 85.25 88 GLN A CA 1
ATOM 654 C C . GLN A 1 88 ? 5.381 -1.412 -5.188 1.00 85.25 88 GLN A C 1
ATOM 656 O O . GLN A 1 88 ? 6.449 -1.858 -5.617 1.00 85.25 88 GLN A O 1
ATOM 661 N N . HIS A 1 89 ? 4.556 -0.696 -5.957 1.00 81.50 89 HIS A N 1
ATOM 662 C CA . HIS A 1 89 ? 4.902 -0.306 -7.320 1.00 81.50 89 HIS A CA 1
ATOM 663 C C . HIS A 1 89 ? 6.126 0.613 -7.346 1.00 81.50 89 HIS A C 1
ATOM 665 O O . HIS A 1 89 ? 7.017 0.412 -8.169 1.00 81.50 89 HIS A O 1
ATOM 671 N N . GLU A 1 90 ? 6.225 1.588 -6.445 1.00 81.56 90 GLU A N 1
ATOM 672 C CA . GLU A 1 90 ? 7.412 2.438 -6.307 1.00 81.56 90 GLU A CA 1
ATOM 673 C C . GLU A 1 90 ? 8.671 1.646 -5.961 1.00 81.56 90 GLU A C 1
ATOM 675 O O . GLU A 1 90 ? 9.669 1.757 -6.675 1.00 81.56 90 GLU A O 1
ATOM 680 N N . TRP A 1 91 ? 8.620 0.781 -4.950 1.00 84.62 91 TRP A N 1
ATOM 681 C CA . TRP A 1 91 ? 9.764 -0.044 -4.566 1.00 84.62 91 TRP A CA 1
ATOM 682 C C . TRP A 1 91 ? 10.155 -1.050 -5.643 1.00 84.62 91 TRP A C 1
ATOM 684 O O . TRP A 1 91 ? 11.342 -1.265 -5.861 1.00 84.62 91 TRP A O 1
ATOM 694 N N . THR A 1 92 ? 9.195 -1.616 -6.378 1.00 82.94 92 THR A N 1
ATOM 695 C CA . THR A 1 92 ? 9.490 -2.490 -7.525 1.00 82.94 92 THR A CA 1
ATOM 696 C C . THR A 1 92 ? 10.247 -1.725 -8.611 1.00 82.94 92 THR A C 1
ATOM 698 O O . THR A 1 92 ? 11.238 -2.223 -9.147 1.00 82.94 92 THR A O 1
ATOM 701 N N . ARG A 1 93 ? 9.827 -0.487 -8.906 1.00 78.06 93 ARG A N 1
ATOM 702 C CA . ARG A 1 93 ? 10.513 0.389 -9.869 1.00 78.06 93 ARG A CA 1
ATOM 703 C C . ARG A 1 93 ? 11.925 0.752 -9.412 1.00 78.06 93 ARG A C 1
ATOM 705 O O . ARG A 1 93 ? 12.852 0.707 -10.217 1.00 78.06 93 ARG A O 1
ATOM 712 N N . ALA A 1 94 ? 12.095 1.084 -8.135 1.00 81.88 94 ALA A N 1
ATOM 713 C CA . ALA A 1 94 ? 13.400 1.395 -7.564 1.00 81.88 94 ALA A CA 1
ATOM 714 C C . ALA A 1 94 ? 14.331 0.169 -7.559 1.00 81.88 94 ALA A C 1
ATOM 716 O O . ALA A 1 94 ? 15.458 0.249 -8.040 1.00 81.88 94 ALA A O 1
ATOM 717 N N . ALA A 1 95 ? 13.847 -0.995 -7.120 1.00 84.25 95 ALA A N 1
ATOM 718 C CA . ALA A 1 95 ? 14.635 -2.225 -7.044 1.00 84.25 95 ALA A CA 1
ATOM 719 C C . ALA A 1 95 ? 15.142 -2.689 -8.423 1.00 84.25 95 ALA A C 1
ATOM 721 O O . ALA A 1 95 ? 16.337 -2.951 -8.602 1.00 84.25 95 ALA A O 1
ATOM 722 N N . LEU A 1 96 ? 14.254 -2.751 -9.421 1.00 82.12 96 LEU A N 1
ATOM 723 C CA . LEU A 1 96 ? 14.601 -3.215 -10.769 1.00 82.12 96 LEU A CA 1
ATOM 724 C C . LEU A 1 96 ? 15.381 -2.170 -11.580 1.00 82.12 96 LEU A C 1
ATOM 726 O O . LEU A 1 96 ? 16.185 -2.532 -12.438 1.00 82.12 96 LEU A O 1
ATOM 730 N N . GLY A 1 97 ? 15.199 -0.887 -11.269 1.00 81.19 97 GLY A N 1
ATOM 731 C CA . GLY A 1 97 ? 15.720 0.218 -12.062 1.00 81.19 97 GLY A CA 1
ATOM 732 C C . GLY A 1 97 ? 14.830 0.538 -13.265 1.00 81.19 97 GLY A C 1
ATOM 733 O O . GLY A 1 97 ? 13.962 -0.235 -13.671 1.00 81.19 97 GLY A O 1
ATOM 734 N N . TYR A 1 98 ? 15.045 1.717 -13.845 1.00 83.81 98 TYR A N 1
ATOM 735 C CA . TYR A 1 98 ? 14.228 2.219 -14.953 1.00 83.81 98 TYR A CA 1
ATOM 736 C C . TYR A 1 98 ? 14.420 1.453 -16.265 1.00 83.81 98 TYR A C 1
ATOM 738 O O . TYR A 1 98 ? 13.494 1.403 -17.070 1.00 83.81 98 TYR A O 1
ATOM 746 N N . GLU A 1 99 ? 15.563 0.792 -16.449 1.00 81.62 99 GLU A N 1
ATOM 747 C CA . GLU A 1 99 ? 15.831 -0.074 -17.604 1.00 81.62 99 GLU A CA 1
ATOM 748 C C . GLU A 1 99 ? 14.787 -1.196 -17.723 1.00 81.62 99 GLU A C 1
ATOM 750 O O . GLU A 1 99 ? 14.150 -1.329 -18.761 1.00 81.62 99 GLU A O 1
ATOM 755 N N . ALA A 1 100 ? 14.501 -1.913 -16.631 1.00 81.69 100 ALA A N 1
ATOM 756 C CA . ALA A 1 100 ? 13.521 -3.004 -16.615 1.00 81.69 100 ALA A CA 1
ATOM 757 C C . ALA A 1 100 ? 12.075 -2.540 -16.877 1.00 81.69 100 ALA A C 1
ATOM 759 O O . ALA A 1 100 ? 11.228 -3.314 -17.322 1.00 81.69 100 ALA A O 1
ATOM 760 N N . ILE A 1 101 ? 11.759 -1.274 -16.582 1.00 81.44 101 ILE A N 1
ATOM 761 C CA . ILE A 1 101 ? 10.455 -0.691 -16.922 1.00 81.44 101 ILE A CA 1
ATOM 762 C C . ILE A 1 101 ? 10.388 -0.443 -18.429 1.00 81.44 101 ILE A C 1
ATOM 764 O O . ILE A 1 101 ? 9.391 -0.779 -19.066 1.00 81.44 101 ILE A O 1
ATOM 768 N N . LEU A 1 102 ? 11.452 0.139 -18.985 1.00 88.06 102 LEU A N 1
ATOM 769 C CA . LEU A 1 102 ? 11.545 0.504 -20.394 1.00 88.06 102 LEU A CA 1
ATOM 770 C C . LEU A 1 102 ? 11.641 -0.720 -21.314 1.00 88.06 102 LEU A C 1
ATOM 772 O O . LEU A 1 102 ? 11.134 -0.652 -22.427 1.00 88.06 102 LEU A O 1
ATOM 776 N N . GLU A 1 103 ? 12.176 -1.851 -20.845 1.00 86.94 103 GLU A N 1
ATOM 777 C CA . GLU A 1 103 ? 12.181 -3.138 -21.567 1.00 86.94 103 GLU A CA 1
ATOM 778 C C . GLU A 1 103 ? 10.785 -3.636 -21.976 1.00 86.94 103 GLU A C 1
ATOM 780 O O . GLU A 1 103 ? 10.665 -4.425 -22.907 1.00 86.94 103 GLU A O 1
ATOM 785 N N . LYS A 1 104 ? 9.706 -3.169 -21.332 1.00 85.31 104 LYS A N 1
ATOM 786 C CA . LYS A 1 104 ? 8.333 -3.504 -21.755 1.00 85.31 104 LYS A CA 1
ATOM 787 C C . LYS A 1 104 ? 7.916 -2.818 -23.055 1.00 85.31 104 LYS A C 1
ATOM 789 O O . LYS A 1 104 ? 6.992 -3.284 -23.715 1.00 85.31 104 LYS A O 1
ATOM 794 N N . SER A 1 105 ? 8.569 -1.707 -23.380 1.00 87.31 105 SER A N 1
ATOM 795 C CA . SER A 1 105 ? 8.216 -0.816 -24.488 1.00 87.31 105 SER A CA 1
ATOM 796 C C . SER A 1 105 ? 9.371 -0.611 -25.471 1.00 87.31 105 SER A C 1
ATOM 798 O O . SER A 1 105 ? 9.210 0.104 -26.454 1.00 87.31 105 SER A O 1
ATOM 800 N N . CYS A 1 106 ? 10.533 -1.209 -25.200 1.00 91.19 106 CYS A N 1
ATOM 801 C CA . CYS A 1 106 ? 11.751 -1.097 -25.994 1.00 91.19 106 CYS A CA 1
ATOM 802 C C . CYS A 1 106 ? 12.329 -2.490 -26.249 1.00 91.19 106 CYS A C 1
ATOM 804 O O . CYS A 1 106 ? 12.214 -3.385 -25.415 1.00 91.19 106 CYS A O 1
ATOM 806 N N . GLU A 1 107 ? 13.029 -2.653 -27.364 1.00 91.19 107 GLU A N 1
ATOM 807 C CA . GLU A 1 107 ? 13.749 -3.880 -27.679 1.00 91.19 107 GLU A CA 1
ATOM 808 C C . GLU A 1 107 ? 15.209 -3.776 -27.234 1.00 91.19 107 GLU A C 1
ATOM 810 O O . GLU A 1 107 ? 15.896 -2.795 -27.523 1.00 91.19 107 GLU A O 1
ATOM 815 N N . ARG A 1 108 ? 15.722 -4.805 -26.559 1.00 90.38 108 ARG A N 1
ATOM 816 C CA . ARG A 1 108 ? 17.140 -4.862 -26.199 1.00 90.38 108 ARG A CA 1
ATOM 817 C C . ARG A 1 108 ? 17.962 -5.291 -27.416 1.00 90.38 108 ARG A C 1
ATOM 819 O O . ARG A 1 108 ? 17.924 -6.456 -27.803 1.00 90.38 108 ARG A O 1
ATOM 826 N N . ARG A 1 109 ? 18.732 -4.370 -28.003 1.00 90.44 109 ARG A N 1
ATOM 827 C CA . ARG A 1 109 ? 19.591 -4.639 -29.172 1.00 90.44 109 ARG A CA 1
ATOM 828 C C . ARG A 1 109 ? 21.067 -4.478 -28.830 1.00 90.44 109 ARG A C 1
ATOM 830 O O . ARG A 1 109 ? 21.452 -3.688 -27.965 1.00 90.44 109 ARG A O 1
ATOM 837 N N . ARG A 1 110 ? 21.901 -5.245 -29.532 1.00 88.56 110 ARG A N 1
ATOM 838 C CA . ARG A 1 110 ? 23.359 -5.106 -29.509 1.00 88.56 110 ARG A CA 1
ATOM 839 C C . ARG A 1 110 ? 23.770 -4.031 -30.512 1.00 88.56 110 ARG A C 1
ATOM 841 O O . ARG A 1 110 ? 23.295 -4.055 -31.643 1.00 88.56 110 ARG A O 1
ATOM 848 N N . TYR A 1 111 ? 24.670 -3.139 -30.122 1.00 85.94 111 TYR A N 1
ATOM 849 C CA . TYR A 1 111 ? 25.226 -2.115 -31.004 1.00 85.94 111 TYR A CA 1
ATOM 850 C C . TYR A 1 111 ? 26.729 -1.955 -30.772 1.00 85.94 111 TYR A C 1
ATOM 852 O O . TYR A 1 111 ? 27.248 -2.309 -29.711 1.00 85.94 111 TYR A O 1
ATOM 860 N N . GLU A 1 112 ? 27.437 -1.467 -31.787 1.00 84.06 112 GLU A N 1
ATOM 861 C CA . GLU A 1 112 ? 28.848 -1.111 -31.664 1.00 84.06 112 GLU A CA 1
ATOM 862 C C . GLU A 1 112 ? 28.949 0.266 -30.999 1.00 84.06 112 GLU A C 1
ATOM 864 O O . GLU A 1 112 ? 28.401 1.254 -31.489 1.00 84.06 112 GLU A O 1
ATOM 869 N N . GLY A 1 113 ? 29.577 0.305 -29.829 1.00 77.75 113 GLY A N 1
ATOM 870 C CA . GLY A 1 113 ? 29.867 1.530 -29.102 1.00 77.75 113 GLY A CA 1
ATOM 871 C C . GLY A 1 113 ? 31.151 2.195 -29.603 1.00 77.75 113 GLY A C 1
ATOM 872 O O . GLY A 1 113 ? 31.611 1.996 -30.726 1.00 77.75 113 GLY A O 1
ATOM 873 N N . GLY A 1 114 ? 31.775 2.992 -28.737 1.00 74.12 114 GLY A N 1
ATOM 874 C CA . GLY A 1 114 ? 33.103 3.538 -29.013 1.00 74.12 114 GLY A CA 1
ATOM 875 C C . GLY A 1 114 ? 34.192 2.461 -28.930 1.00 74.12 114 GLY A C 1
ATOM 876 O O . GLY A 1 114 ? 34.129 1.576 -28.085 1.00 74.12 114 GLY A O 1
ATOM 877 N N . LYS A 1 115 ? 35.237 2.583 -29.762 1.00 77.44 115 LYS A N 1
ATOM 878 C CA . LYS A 1 115 ? 36.459 1.745 -29.724 1.00 77.44 115 LYS A CA 1
ATOM 879 C C . LYS A 1 115 ? 36.250 0.245 -30.020 1.00 77.44 115 LYS A C 1
ATOM 881 O O . LYS A 1 115 ? 37.025 -0.575 -29.539 1.00 77.44 115 LYS A O 1
ATOM 886 N N . GLY A 1 116 ? 35.247 -0.114 -30.825 1.00 78.62 116 GLY A N 1
ATOM 887 C CA . GLY A 1 116 ? 35.008 -1.505 -31.240 1.00 78.62 116 GLY A CA 1
ATOM 888 C C . GLY A 1 116 ? 34.422 -2.401 -30.142 1.00 78.62 116 GLY A C 1
ATOM 889 O O . GLY A 1 116 ? 34.395 -3.624 -30.285 1.00 78.62 116 GLY A O 1
ATOM 890 N N . GLU A 1 117 ? 33.963 -1.816 -29.034 1.00 84.44 117 GLU A N 1
ATOM 891 C CA . GLU A 1 117 ? 33.223 -2.541 -28.005 1.00 84.44 117 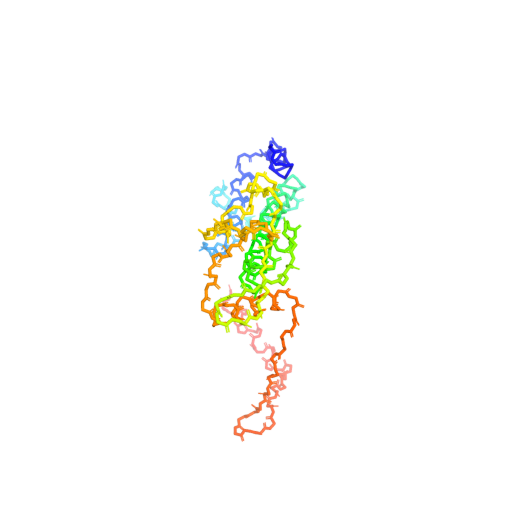GLU A CA 1
ATOM 892 C C . GLU A 1 117 ? 31.772 -2.739 -28.437 1.00 84.44 117 GLU A C 1
ATOM 894 O O . GLU A 1 117 ? 31.137 -1.838 -28.982 1.00 84.44 117 GLU A O 1
ATOM 899 N N . PHE A 1 118 ? 31.216 -3.914 -28.151 1.00 83.50 118 PHE A N 1
ATOM 900 C CA . PHE A 1 118 ? 29.796 -4.161 -28.351 1.00 83.50 118 PHE A CA 1
ATOM 901 C C . PHE A 1 118 ? 29.042 -3.995 -27.043 1.00 83.50 118 PHE A C 1
ATOM 903 O O . PHE A 1 118 ? 29.331 -4.679 -26.061 1.00 83.50 118 PHE A O 1
ATOM 910 N N . LEU A 1 119 ? 28.037 -3.130 -27.066 1.00 85.69 119 LEU A N 1
ATOM 911 C CA . LEU A 1 119 ? 27.183 -2.832 -25.929 1.00 85.69 119 LEU A CA 1
ATOM 912 C C . LEU A 1 119 ? 25.755 -3.304 -26.204 1.00 85.69 119 LEU A C 1
ATOM 914 O O . LEU A 1 119 ? 25.362 -3.555 -27.346 1.00 85.69 119 LEU A O 1
ATOM 918 N N . PHE A 1 120 ? 24.973 -3.423 -25.137 1.00 87.19 120 PHE A N 1
ATOM 919 C CA . PHE A 1 120 ? 23.531 -3.625 -25.218 1.00 87.19 120 PHE A CA 1
ATOM 920 C C . PHE A 1 120 ? 22.828 -2.332 -24.829 1.00 87.19 120 PHE A C 1
ATOM 922 O O . PHE A 1 120 ? 23.215 -1.681 -23.860 1.00 87.19 120 PHE A O 1
ATOM 929 N N . GLY A 1 121 ? 21.800 -1.974 -25.586 1.00 89.62 121 GLY A N 1
ATOM 930 C CA . GLY A 1 121 ? 20.960 -0.813 -25.326 1.00 89.62 121 GLY A CA 1
ATOM 931 C C . GLY A 1 121 ? 19.494 -1.141 -25.561 1.00 89.62 121 GLY A C 1
ATOM 932 O O . GLY A 1 121 ? 19.168 -2.162 -26.169 1.00 89.62 121 GLY A O 1
ATOM 933 N N . LEU A 1 122 ? 18.619 -0.272 -25.069 1.00 93.12 122 LEU A N 1
ATOM 934 C CA . LEU A 1 122 ? 17.188 -0.331 -25.346 1.00 93.12 122 LEU A CA 1
ATOM 935 C C . LEU A 1 122 ? 16.888 0.516 -26.577 1.00 93.12 122 LEU A C 1
ATOM 937 O O . LEU A 1 122 ? 17.324 1.659 -26.647 1.00 93.12 122 LEU A O 1
ATOM 941 N N . PHE A 1 123 ? 16.158 -0.035 -27.539 1.00 94.38 123 PHE A N 1
ATOM 942 C CA . PHE A 1 123 ? 15.871 0.617 -28.809 1.00 94.38 123 PHE A CA 1
ATOM 943 C C . PHE A 1 123 ? 14.379 0.651 -29.109 1.00 94.38 123 PHE A C 1
ATOM 945 O O . PHE A 1 123 ? 13.632 -0.264 -28.762 1.00 94.38 123 PHE A O 1
ATOM 952 N N . VAL A 1 124 ? 13.971 1.700 -29.815 1.00 93.50 124 VAL A N 1
ATOM 953 C CA . VAL A 1 124 ? 12.680 1.785 -30.499 1.00 93.50 124 VAL A CA 1
ATOM 954 C C . VAL A 1 124 ? 12.903 2.166 -31.959 1.00 93.50 124 VAL A C 1
ATOM 956 O O . VAL A 1 124 ? 13.881 2.838 -32.299 1.00 93.50 124 VAL A O 1
ATOM 959 N N . ASP A 1 125 ? 11.995 1.737 -32.831 1.00 90.19 125 ASP A N 1
ATOM 960 C CA . ASP A 1 125 ? 12.061 2.085 -34.256 1.00 90.19 125 ASP A CA 1
ATOM 961 C C . ASP A 1 125 ? 11.566 3.516 -34.517 1.00 90.19 125 ASP A C 1
ATOM 963 O O . ASP A 1 125 ? 12.100 4.214 -35.378 1.00 90.19 125 ASP A O 1
ATOM 967 N N . ASP A 1 126 ? 10.601 3.978 -33.717 1.00 90.06 126 ASP A N 1
ATOM 968 C CA . ASP A 1 126 ? 10.084 5.347 -33.717 1.00 90.06 126 ASP A CA 1
ATOM 969 C C . ASP A 1 126 ? 9.943 5.837 -32.261 1.00 90.06 126 ASP A C 1
ATOM 971 O O . ASP A 1 126 ? 9.247 5.189 -31.472 1.00 90.06 126 ASP A O 1
ATOM 975 N N . PRO A 1 127 ? 10.564 6.969 -31.874 1.00 90.88 127 PRO A N 1
ATOM 976 C CA . PRO A 1 127 ? 10.404 7.568 -30.550 1.00 90.88 127 PRO A CA 1
ATOM 977 C C . PRO A 1 127 ? 8.948 7.864 -30.172 1.00 90.88 127 PRO A C 1
ATOM 979 O O . PRO A 1 127 ? 8.620 7.871 -28.988 1.00 90.88 127 PRO A O 1
ATOM 982 N N . ASN A 1 128 ? 8.061 8.073 -31.151 1.00 90.50 128 ASN A N 1
ATOM 983 C CA . ASN A 1 128 ? 6.638 8.316 -30.905 1.00 90.50 128 ASN A CA 1
ATOM 984 C C . ASN A 1 128 ? 5.884 7.066 -30.424 1.00 90.50 128 ASN A C 1
ATOM 986 O O . ASN A 1 128 ? 4.787 7.189 -29.884 1.00 90.50 128 ASN A O 1
ATOM 990 N N . ASN A 1 129 ? 6.465 5.872 -30.579 1.00 89.12 129 ASN A N 1
ATOM 991 C CA . ASN A 1 129 ? 5.877 4.628 -30.078 1.00 89.12 129 ASN A CA 1
ATOM 992 C C . ASN A 1 129 ? 6.093 4.434 -28.570 1.00 89.12 129 ASN A C 1
ATOM 994 O O . ASN A 1 129 ? 5.550 3.495 -27.989 1.00 89.12 129 ASN A O 1
ATOM 998 N N . ILE A 1 130 ? 6.883 5.298 -27.925 1.00 89.94 130 ILE A N 1
ATOM 999 C CA . ILE A 1 130 ? 7.125 5.232 -26.487 1.00 89.94 130 ILE A CA 1
ATOM 1000 C C . ILE A 1 130 ? 5.852 5.672 -25.746 1.00 89.94 130 ILE A C 1
ATOM 1002 O O . ILE A 1 130 ? 5.390 6.799 -25.936 1.00 89.94 130 ILE A O 1
ATOM 1006 N N . PRO A 1 131 ? 5.295 4.835 -24.852 1.00 90.38 131 PRO A N 1
ATOM 1007 C CA . PRO A 1 131 ? 4.146 5.218 -24.041 1.00 90.38 131 PRO A CA 1
ATOM 1008 C C . PRO A 1 131 ? 4.427 6.460 -23.184 1.00 90.38 131 PRO A C 1
ATOM 1010 O O . PRO A 1 131 ? 5.490 6.581 -22.570 1.00 90.38 131 PRO A O 1
ATOM 1013 N N . ASN A 1 132 ? 3.458 7.376 -23.091 1.00 88.31 132 ASN A N 1
ATOM 1014 C CA . ASN A 1 132 ? 3.605 8.636 -22.347 1.00 88.31 132 ASN A CA 1
ATOM 1015 C C . ASN A 1 132 ? 4.006 8.437 -20.875 1.00 88.31 132 ASN A C 1
ATOM 1017 O O . ASN A 1 132 ? 4.737 9.247 -20.306 1.00 88.31 132 ASN A O 1
ATOM 1021 N N . ASP A 1 133 ? 3.543 7.360 -20.241 1.00 84.75 133 ASP A N 1
ATOM 1022 C CA . ASP A 1 133 ? 3.883 7.014 -18.861 1.00 84.75 133 ASP A CA 1
ATOM 1023 C C . ASP A 1 133 ? 5.335 6.537 -18.697 1.00 84.75 133 ASP A C 1
ATOM 1025 O O . ASP A 1 133 ? 5.878 6.625 -17.590 1.00 84.75 133 ASP A O 1
ATOM 1029 N N . ALA A 1 134 ? 5.976 6.098 -19.785 1.00 86.75 134 ALA A N 1
ATOM 1030 C CA . ALA A 1 134 ? 7.357 5.636 -19.814 1.00 86.75 134 ALA A CA 1
ATOM 1031 C C . ALA A 1 134 ? 8.375 6.779 -19.996 1.00 86.75 134 ALA A C 1
ATOM 1033 O O . ALA A 1 134 ? 9.510 6.678 -19.531 1.00 86.75 134 ALA A O 1
ATOM 1034 N N . VAL A 1 135 ? 7.965 7.900 -20.602 1.00 89.12 135 VAL A N 1
ATOM 1035 C CA . VAL A 1 135 ? 8.836 9.049 -20.933 1.00 89.12 135 VAL A CA 1
ATOM 1036 C C . VAL A 1 135 ? 9.581 9.599 -19.712 1.00 89.12 135 VAL A C 1
ATOM 1038 O O . VAL A 1 135 ? 10.753 9.964 -19.801 1.00 89.12 135 VAL A O 1
ATOM 1041 N N . LYS A 1 136 ? 8.947 9.603 -18.534 1.00 87.06 136 LYS A N 1
ATOM 1042 C CA . LYS A 1 136 ? 9.561 10.085 -17.281 1.00 87.06 136 LYS A CA 1
ATOM 1043 C C . LYS A 1 136 ? 10.789 9.279 -16.834 1.00 87.06 136 LYS A C 1
ATOM 1045 O O . LYS A 1 136 ? 11.570 9.769 -16.023 1.00 87.06 136 LYS A O 1
ATOM 1050 N N . TYR A 1 137 ? 10.967 8.069 -17.358 1.00 86.56 137 TYR A N 1
ATOM 1051 C CA . TYR A 1 137 ? 12.095 7.189 -17.055 1.00 86.56 137 TYR A CA 1
ATOM 1052 C C . TYR A 1 137 ? 13.262 7.347 -18.033 1.00 86.56 137 TYR A C 1
ATOM 1054 O O . TYR A 1 137 ? 14.318 6.756 -17.820 1.00 86.56 137 TYR A O 1
ATOM 1062 N N . ILE A 1 138 ? 13.092 8.148 -19.084 1.00 91.44 138 ILE A N 1
ATOM 1063 C CA . ILE A 1 138 ? 14.076 8.349 -20.145 1.00 91.44 138 ILE A CA 1
ATOM 1064 C C . ILE A 1 138 ? 14.882 9.611 -19.842 1.00 91.44 138 ILE A C 1
ATOM 1066 O O . ILE A 1 138 ? 14.329 10.664 -19.504 1.00 91.44 138 ILE A O 1
ATOM 1070 N N . GLU A 1 139 ? 16.204 9.491 -19.903 1.00 92.81 139 GLU A N 1
ATOM 1071 C CA . GLU A 1 139 ? 17.122 10.621 -19.777 1.00 92.81 139 GLU A CA 1
ATOM 1072 C C . GLU A 1 139 ? 17.216 11.362 -21.103 1.00 92.81 139 GLU A C 1
ATOM 1074 O O . GLU A 1 139 ? 17.059 12.581 -21.151 1.00 92.81 139 GLU A O 1
ATOM 1079 N N . ARG A 1 140 ? 17.441 10.602 -22.176 1.00 93.88 140 ARG A N 1
ATOM 1080 C CA . ARG A 1 140 ? 17.551 11.093 -23.547 1.00 93.88 140 ARG A CA 1
ATOM 1081 C C . ARG A 1 140 ? 17.329 9.962 -24.546 1.00 93.88 140 ARG A C 1
ATOM 1083 O O . ARG A 1 140 ? 17.402 8.784 -24.193 1.00 93.88 140 ARG A O 1
ATOM 1090 N N . ILE A 1 141 ? 17.063 10.349 -25.787 1.00 94.62 141 ILE A N 1
ATOM 1091 C CA . ILE A 1 141 ? 16.918 9.443 -26.925 1.00 94.62 141 ILE A CA 1
ATOM 1092 C C . ILE A 1 141 ? 17.936 9.871 -27.976 1.00 94.62 141 ILE A C 1
ATOM 1094 O O . ILE A 1 141 ? 18.005 11.049 -28.326 1.00 94.62 141 ILE A O 1
ATOM 1098 N N . GLU A 1 142 ? 18.725 8.924 -28.463 1.00 93.31 142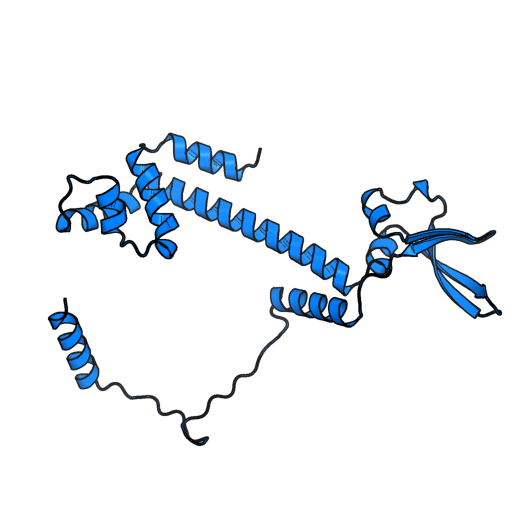 GLU A N 1
ATOM 1099 C CA . GLU A 1 142 ? 19.798 9.166 -29.424 1.00 93.31 142 GLU A CA 1
ATOM 1100 C C . GLU A 1 142 ? 19.504 8.416 -30.724 1.00 93.31 142 GLU A C 1
ATOM 1102 O O . GLU A 1 142 ? 19.200 7.223 -30.713 1.00 93.31 142 GLU A O 1
ATOM 1107 N N . ASN A 1 143 ? 19.577 9.108 -31.862 1.00 91.94 143 ASN A N 1
ATOM 1108 C CA . ASN A 1 143 ? 19.504 8.438 -33.155 1.00 91.94 143 ASN A CA 1
ATOM 1109 C C . ASN A 1 143 ? 20.830 7.717 -33.414 1.00 91.94 143 ASN A C 1
ATOM 1111 O O . ASN A 1 143 ? 21.879 8.359 -33.452 1.00 91.94 143 ASN A O 1
ATOM 1115 N N . MET A 1 144 ? 20.765 6.404 -33.611 1.00 86.56 144 MET A N 1
ATOM 1116 C CA . MET A 1 144 ? 21.897 5.561 -33.974 1.00 86.56 144 MET A CA 1
ATOM 1117 C C . MET A 1 144 ? 21.715 5.121 -35.433 1.00 86.56 144 MET A C 1
ATOM 1119 O O . MET A 1 144 ? 20.928 4.201 -35.701 1.00 86.56 144 MET A O 1
ATOM 1123 N N . PRO A 1 145 ? 22.402 5.771 -36.394 1.00 83.12 145 PRO A N 1
ATOM 1124 C CA . PRO A 1 145 ? 22.244 5.474 -37.812 1.00 83.12 145 PRO A CA 1
ATOM 1125 C C . PRO A 1 145 ? 22.436 3.983 -38.105 1.00 83.12 145 PRO A C 1
ATOM 1127 O O . PRO A 1 145 ? 23.436 3.387 -37.716 1.00 83.12 145 PRO A O 1
ATOM 1130 N N . GLY A 1 146 ? 21.461 3.374 -38.781 1.00 81.00 146 GLY A N 1
ATOM 1131 C CA . GLY A 1 146 ? 21.489 1.952 -39.141 1.00 81.00 146 GLY A CA 1
ATOM 1132 C C . GLY A 1 146 ? 21.104 0.971 -38.025 1.00 81.00 146 GLY A C 1
ATOM 1133 O O . GLY A 1 146 ? 21.031 -0.223 -38.299 1.00 81.00 146 GLY A O 1
ATOM 1134 N N . VAL A 1 147 ? 20.823 1.442 -36.802 1.00 82.69 147 VAL A N 1
ATOM 1135 C CA . VAL A 1 147 ? 20.438 0.590 -35.655 1.00 82.69 147 VAL A CA 1
ATOM 1136 C C . VAL A 1 147 ? 19.058 0.956 -35.088 1.00 82.69 147 VAL A C 1
ATOM 1138 O O . VAL A 1 147 ? 18.299 0.069 -34.690 1.00 82.69 147 VAL A O 1
ATOM 1141 N N . GLY A 1 148 ? 18.708 2.247 -35.073 1.00 88.69 148 GLY A N 1
ATOM 1142 C CA . GLY A 1 148 ? 17.423 2.755 -34.578 1.00 88.69 148 GLY A CA 1
ATOM 1143 C C . GLY A 1 148 ? 17.597 3.882 -33.563 1.00 88.69 148 GLY A C 1
ATOM 1144 O O . GLY A 1 148 ? 18.607 4.583 -33.574 1.00 88.69 148 GLY A O 1
ATOM 1145 N N . TRP A 1 149 ? 16.622 4.061 -32.673 1.00 94.38 149 TRP A N 1
ATOM 1146 C CA . TRP A 1 149 ? 16.675 5.087 -31.631 1.00 94.38 149 TRP A CA 1
ATOM 1147 C C . TRP A 1 149 ? 17.027 4.464 -30.288 1.00 94.38 149 TRP A C 1
ATOM 1149 O O . TRP A 1 149 ? 16.224 3.729 -29.716 1.00 94.38 149 TRP A O 1
ATOM 1159 N N . LEU A 1 150 ? 18.226 4.762 -29.791 1.00 93.94 150 LEU A N 1
ATOM 1160 C CA . LEU A 1 150 ? 18.689 4.336 -28.478 1.00 93.94 150 LEU A CA 1
ATOM 1161 C C . LEU A 1 150 ? 17.954 5.135 -27.400 1.00 93.94 150 LEU A C 1
ATOM 1163 O O . LEU A 1 150 ? 18.038 6.361 -27.345 1.00 93.94 150 LEU A O 1
ATOM 1167 N N . VAL A 1 151 ? 17.264 4.428 -26.517 1.00 94.25 151 VAL A N 1
ATOM 1168 C CA . VAL A 1 151 ? 16.601 4.972 -25.338 1.00 94.25 151 VAL A CA 1
ATOM 1169 C C . VAL A 1 151 ? 17.550 4.832 -24.157 1.00 94.25 151 VAL A C 1
ATOM 1171 O O . VAL A 1 151 ? 17.828 3.723 -23.703 1.00 94.25 151 VAL A O 1
ATOM 1174 N N . VAL A 1 152 ? 18.044 5.959 -23.646 1.00 91.25 152 VAL A N 1
ATOM 1175 C CA . VAL A 1 152 ? 18.922 5.986 -22.474 1.00 91.25 152 VAL A CA 1
ATOM 1176 C C . VAL A 1 152 ? 18.057 6.169 -21.224 1.00 91.25 152 VAL A C 1
ATOM 1178 O O . VAL A 1 152 ? 17.446 7.234 -21.064 1.00 91.25 152 VAL A O 1
ATOM 1181 N N . PRO A 1 153 ? 17.967 5.168 -20.327 1.00 89.38 153 PRO A N 1
ATOM 1182 C CA . PRO A 1 153 ? 17.231 5.310 -19.077 1.00 89.38 153 PRO A CA 1
ATOM 1183 C C . PRO A 1 153 ? 17.893 6.359 -18.185 1.00 89.38 153 PRO A C 1
ATOM 1185 O O . PRO A 1 153 ? 19.119 6.443 -18.131 1.00 89.38 153 PRO A O 1
ATOM 1188 N N . ARG A 1 154 ? 17.100 7.102 -17.407 1.00 86.25 154 ARG A N 1
ATOM 1189 C CA . ARG A 1 154 ? 17.650 7.857 -16.273 1.00 86.25 154 ARG A CA 1
ATOM 1190 C C . ARG A 1 154 ? 18.313 6.873 -15.322 1.00 86.25 154 ARG A C 1
ATOM 1192 O O . ARG A 1 154 ? 17.759 5.813 -15.025 1.00 86.25 154 ARG A O 1
ATOM 1199 N N . VAL A 1 155 ? 19.478 7.240 -14.805 1.00 73.31 155 VAL A N 1
ATOM 1200 C CA . VAL A 1 155 ? 20.119 6.471 -13.739 1.00 73.31 155 VAL A CA 1
ATOM 1201 C C . VAL A 1 155 ? 19.256 6.600 -12.488 1.00 73.31 155 VAL A C 1
ATOM 1203 O O . VAL A 1 155 ? 19.221 7.655 -11.854 1.00 73.31 155 VAL A O 1
ATOM 1206 N N . ASN A 1 156 ? 18.518 5.536 -12.163 1.00 62.66 156 ASN A N 1
ATOM 1207 C CA . ASN A 1 156 ? 17.754 5.493 -10.929 1.00 62.66 156 ASN A CA 1
ATOM 1208 C C . ASN A 1 156 ? 18.663 5.050 -9.785 1.00 62.66 156 ASN A C 1
ATOM 1210 O O . ASN A 1 156 ? 18.986 3.869 -9.679 1.00 62.66 156 ASN A O 1
ATOM 1214 N N . GLU A 1 157 ? 19.019 6.031 -8.960 1.00 63.31 157 GLU A N 1
ATOM 1215 C CA . GLU A 1 157 ? 19.480 5.883 -7.581 1.00 63.31 157 GLU A CA 1
ATOM 1216 C C . GLU A 1 157 ? 20.779 5.091 -7.346 1.00 63.31 157 GLU A C 1
ATOM 1218 O O . GLU A 1 157 ? 21.292 4.335 -8.175 1.00 63.31 157 GLU A O 1
ATOM 1223 N N . LYS A 1 158 ? 21.380 5.312 -6.174 1.00 72.19 158 LYS A N 1
ATOM 1224 C CA . LYS A 1 158 ? 22.587 4.584 -5.780 1.00 72.19 158 LYS A CA 1
ATOM 1225 C C . LYS A 1 158 ? 22.215 3.114 -5.590 1.00 72.19 158 LYS A C 1
ATOM 1227 O O . LYS A 1 158 ? 21.113 2.790 -5.161 1.00 72.19 158 LYS A O 1
ATOM 1232 N N . TYR A 1 159 ? 23.164 2.206 -5.814 1.00 73.56 159 TYR A N 1
ATOM 1233 C CA . TYR A 1 159 ? 22.965 0.767 -5.573 1.00 73.56 159 TYR A CA 1
ATOM 1234 C C . TYR A 1 159 ? 22.384 0.461 -4.173 1.00 73.56 159 TYR A C 1
ATOM 1236 O O . TYR A 1 159 ? 21.578 -0.452 -4.012 1.00 73.56 159 TYR A O 1
ATOM 1244 N N . ALA A 1 160 ? 22.746 1.269 -3.169 1.00 79.56 160 ALA A N 1
ATOM 1245 C CA . ALA A 1 160 ? 22.208 1.182 -1.812 1.00 79.56 160 ALA A CA 1
ATOM 1246 C C . ALA A 1 160 ? 20.682 1.392 -1.742 1.00 79.56 160 ALA A C 1
ATOM 1248 O O . ALA A 1 160 ? 20.001 0.664 -1.021 1.00 79.56 160 ALA A O 1
ATOM 1249 N N . ASP A 1 161 ? 20.145 2.334 -2.513 1.00 81.25 161 ASP A N 1
ATOM 1250 C CA . ASP A 1 161 ? 18.719 2.668 -2.522 1.00 81.25 161 ASP A CA 1
ATOM 1251 C C . ASP A 1 161 ? 17.914 1.552 -3.207 1.00 81.25 161 ASP A C 1
ATOM 1253 O O . ASP A 1 161 ? 16.891 1.104 -2.685 1.00 81.25 161 ASP A O 1
ATOM 1257 N N . ARG A 1 162 ? 18.453 0.988 -4.300 1.00 84.06 162 ARG A N 1
ATOM 1258 C CA . ARG A 1 162 ? 17.881 -0.186 -4.983 1.00 84.06 162 ARG A CA 1
ATOM 1259 C C . ARG A 1 162 ? 17.788 -1.399 -4.059 1.00 84.06 162 ARG A C 1
ATOM 1261 O O . ARG A 1 162 ? 16.747 -2.053 -3.994 1.00 84.06 162 ARG A O 1
ATOM 1268 N N . ASN A 1 163 ? 18.855 -1.675 -3.306 1.00 86.31 163 ASN A N 1
ATOM 1269 C CA . ASN A 1 163 ? 18.858 -2.749 -2.313 1.00 86.31 163 ASN A CA 1
ATOM 1270 C C . ASN A 1 163 ? 17.841 -2.493 -1.205 1.00 86.31 163 ASN A C 1
ATOM 1272 O O . ASN A 1 163 ? 17.152 -3.422 -0.780 1.00 86.31 163 ASN A O 1
ATOM 1276 N N . LYS A 1 164 ? 17.711 -1.239 -0.753 1.00 87.88 164 LYS A N 1
ATOM 1277 C CA . LYS A 1 164 ? 16.737 -0.903 0.282 1.00 87.88 164 LYS A CA 1
ATOM 1278 C C . LYS A 1 164 ? 15.304 -1.089 -0.207 1.00 87.88 164 LYS A C 1
ATOM 1280 O O . LYS A 1 164 ? 14.481 -1.631 0.528 1.00 87.88 164 LYS A O 1
ATOM 1285 N N . ALA A 1 165 ? 15.016 -0.703 -1.446 1.00 86.94 165 ALA A N 1
ATOM 1286 C CA . ALA A 1 165 ? 13.723 -0.937 -2.073 1.00 86.94 165 ALA A CA 1
ATOM 1287 C C . ALA A 1 165 ? 13.411 -2.439 -2.201 1.00 86.94 165 ALA A C 1
ATOM 1289 O O . ALA A 1 165 ? 12.306 -2.862 -1.865 1.00 86.94 165 ALA A O 1
ATOM 1290 N N . ALA A 1 166 ? 14.390 -3.259 -2.600 1.00 88.12 166 ALA A N 1
ATOM 1291 C CA . ALA A 1 166 ? 14.236 -4.714 -2.658 1.00 88.12 166 ALA A CA 1
ATOM 1292 C C . ALA A 1 166 ? 13.974 -5.334 -1.270 1.00 88.12 166 ALA A C 1
ATOM 1294 O O . ALA A 1 166 ? 13.118 -6.209 -1.134 1.00 88.12 166 ALA A O 1
ATOM 1295 N N . GLU A 1 167 ? 14.656 -4.851 -0.226 1.00 90.44 167 GLU A N 1
ATOM 1296 C CA . GLU A 1 167 ? 14.428 -5.269 1.163 1.00 90.44 167 GLU A CA 1
ATOM 1297 C C . GLU A 1 167 ? 13.009 -4.913 1.636 1.00 90.44 167 GLU A C 1
ATOM 1299 O O . GLU A 1 167 ? 12.305 -5.756 2.191 1.00 90.44 167 GLU A O 1
ATOM 1304 N N . LEU A 1 168 ? 12.560 -3.674 1.404 1.00 90.50 168 LEU A N 1
ATOM 1305 C CA . LEU A 1 168 ? 11.210 -3.235 1.770 1.00 90.50 168 LEU A CA 1
ATOM 1306 C C . LEU A 1 168 ? 10.142 -4.044 1.031 1.00 90.50 168 LEU A C 1
ATOM 1308 O O . LEU A 1 168 ? 9.184 -4.503 1.653 1.00 90.50 168 LEU A O 1
ATOM 1312 N N . LEU A 1 169 ? 10.345 -4.295 -0.264 1.00 89.69 169 LEU A N 1
ATOM 1313 C CA . LEU A 1 169 ? 9.456 -5.124 -1.065 1.00 89.69 169 LEU A CA 1
ATOM 1314 C C . LEU A 1 169 ? 9.387 -6.554 -0.508 1.00 89.69 169 LEU A C 1
ATOM 1316 O O . LEU A 1 169 ? 8.296 -7.047 -0.228 1.00 89.69 169 LEU A O 1
ATOM 1320 N N . GLY A 1 170 ? 10.526 -7.202 -0.252 1.00 89.06 170 GLY A N 1
ATOM 1321 C CA . GLY A 1 170 ? 10.543 -8.558 0.304 1.00 89.06 170 GLY A CA 1
ATOM 1322 C C . GLY A 1 170 ? 9.935 -8.651 1.711 1.00 89.06 170 GLY A C 1
ATOM 1323 O O . GLY A 1 170 ? 9.285 -9.648 2.026 1.00 89.06 170 GLY A O 1
ATOM 1324 N N . LYS A 1 171 ? 10.040 -7.598 2.536 1.00 88.62 171 LYS A N 1
ATOM 1325 C CA . LYS A 1 171 ? 9.352 -7.521 3.840 1.00 88.62 171 LYS A CA 1
ATOM 1326 C C . LYS A 1 171 ? 7.833 -7.557 3.698 1.00 88.62 171 LYS A C 1
ATOM 1328 O O . LYS A 1 171 ? 7.180 -8.204 4.512 1.00 88.62 171 LYS A O 1
ATOM 1333 N N . THR A 1 172 ? 7.269 -6.943 2.653 1.00 85.94 172 THR A N 1
ATOM 1334 C CA . THR A 1 172 ? 5.816 -7.019 2.402 1.00 85.94 172 THR A CA 1
ATOM 1335 C C . THR A 1 172 ? 5.336 -8.433 2.052 1.00 85.94 172 THR A C 1
ATOM 1337 O O . THR A 1 172 ? 4.179 -8.753 2.304 1.00 85.94 172 THR A O 1
ATOM 1340 N N . PHE A 1 173 ? 6.226 -9.297 1.550 1.00 86.62 173 PHE A N 1
ATOM 1341 C CA . PHE A 1 173 ? 5.942 -10.703 1.238 1.00 86.62 173 PHE A CA 1
ATOM 1342 C C . PHE A 1 173 ? 6.377 -11.689 2.335 1.00 86.62 173 PHE A C 1
ATOM 1344 O O . PHE A 1 173 ? 6.258 -12.897 2.147 1.00 86.62 173 PHE A O 1
ATOM 1351 N N . GLY A 1 174 ? 6.905 -11.208 3.468 1.00 85.69 174 GLY A N 1
ATOM 1352 C CA . GLY A 1 174 ? 7.426 -12.075 4.531 1.00 85.69 174 GLY A CA 1
ATOM 1353 C C . GLY A 1 174 ? 8.680 -12.864 4.132 1.00 85.69 174 GLY A C 1
ATOM 1354 O O . GLY A 1 174 ? 8.952 -13.913 4.706 1.00 85.69 174 GLY A O 1
ATOM 1355 N N . ALA A 1 175 ? 9.449 -12.376 3.153 1.00 88.38 175 ALA A N 1
ATOM 1356 C CA . ALA A 1 175 ? 10.643 -13.056 2.644 1.00 88.38 175 ALA A CA 1
ATOM 1357 C C . ALA A 1 175 ? 11.849 -13.004 3.604 1.00 88.38 175 ALA A C 1
ATOM 1359 O O . ALA A 1 175 ? 12.830 -13.715 3.397 1.00 88.38 175 ALA A O 1
ATOM 1360 N N . PHE A 1 176 ? 11.793 -12.162 4.640 1.00 88.38 176 PHE A N 1
ATOM 1361 C CA . PHE A 1 176 ? 12.856 -12.000 5.632 1.00 88.38 176 PHE A CA 1
ATOM 1362 C C . PHE A 1 176 ? 12.414 -12.562 6.981 1.00 88.38 176 PHE A C 1
ATOM 1364 O O . PHE A 1 176 ? 11.335 -12.230 7.471 1.00 88.38 176 PHE A O 1
ATOM 1371 N N . ILE A 1 177 ? 13.264 -13.396 7.577 1.00 87.31 177 ILE A N 1
ATOM 1372 C CA . ILE A 1 177 ? 13.035 -14.023 8.879 1.00 87.31 177 ILE A CA 1
ATOM 1373 C C . ILE A 1 177 ? 14.196 -13.644 9.792 1.00 87.31 177 ILE A C 1
ATOM 1375 O O . ILE A 1 177 ? 15.345 -13.965 9.494 1.00 87.31 177 ILE A O 1
ATOM 1379 N N . ASP A 1 178 ? 13.880 -13.023 10.926 1.00 87.25 178 ASP A N 1
ATOM 1380 C CA . ASP A 1 178 ? 14.851 -12.755 11.981 1.00 87.25 178 ASP A CA 1
ATOM 1381 C C . ASP A 1 178 ? 14.791 -13.874 13.024 1.00 87.25 178 ASP A C 1
ATOM 1383 O O . ASP A 1 178 ? 13.768 -14.098 13.678 1.00 87.25 178 ASP A O 1
ATOM 1387 N N . ARG A 1 179 ? 15.900 -14.599 13.193 1.00 89.12 179 ARG A N 1
ATOM 1388 C CA . ARG A 1 179 ? 16.043 -15.572 14.279 1.00 89.12 179 ARG A CA 1
ATOM 1389 C C . ARG A 1 179 ? 16.367 -14.825 15.567 1.00 89.12 179 ARG A C 1
ATOM 1391 O O . ARG A 1 179 ? 17.411 -14.189 15.670 1.00 89.12 179 ARG A O 1
ATOM 1398 N N . VAL A 1 180 ? 15.494 -14.953 16.559 1.00 87.50 180 VAL A N 1
ATOM 1399 C CA . VAL A 1 180 ? 15.719 -14.419 17.905 1.00 87.50 180 VAL A CA 1
ATOM 1400 C C . VAL A 1 180 ? 16.067 -15.567 18.837 1.00 87.50 180 VAL A C 1
ATOM 1402 O O . VAL A 1 180 ? 15.288 -16.505 19.001 1.00 87.50 180 VAL A O 1
ATOM 1405 N N . GLU A 1 181 ? 17.231 -15.479 19.469 1.00 84.62 181 GLU A N 1
ATOM 1406 C CA . GLU A 1 181 ? 17.619 -16.377 20.551 1.00 84.62 181 GLU A CA 1
ATOM 1407 C C . GLU A 1 181 ? 17.387 -15.666 21.878 1.00 84.62 181 GLU A C 1
ATOM 1409 O O . GLU A 1 181 ? 17.856 -14.552 22.098 1.00 84.62 181 GLU A O 1
ATOM 1414 N N . SER A 1 182 ? 16.609 -16.294 22.754 1.00 84.50 182 SER A N 1
ATOM 1415 C CA . SER A 1 182 ? 16.351 -15.788 24.098 1.00 84.50 182 SER A CA 1
ATOM 1416 C C . SER A 1 182 ? 17.007 -16.713 25.105 1.00 84.50 182 SER A C 1
ATOM 1418 O O . SER A 1 182 ? 16.777 -17.921 25.094 1.00 84.50 182 SER A O 1
ATOM 1420 N N . THR A 1 183 ? 17.802 -16.134 25.994 1.00 87.31 183 THR A N 1
ATOM 1421 C CA . THR A 1 183 ? 18.382 -16.830 27.140 1.00 87.31 183 THR A CA 1
ATOM 1422 C C . THR A 1 183 ? 17.971 -16.121 28.417 1.00 87.31 183 THR A C 1
ATOM 1424 O O . THR A 1 183 ? 17.771 -14.904 28.430 1.00 87.31 183 THR A O 1
ATOM 1427 N N . GLY A 1 184 ? 17.874 -16.875 29.506 1.00 85.00 184 GLY A N 1
ATOM 1428 C CA . GLY A 1 184 ? 17.756 -16.313 30.840 1.00 85.00 184 GLY A CA 1
ATOM 1429 C C . GLY A 1 184 ? 19.001 -15.525 31.241 1.00 85.00 184 GLY A C 1
ATOM 1430 O O . GLY A 1 184 ? 19.968 -15.368 30.485 1.00 85.00 184 GLY A O 1
ATOM 1431 N N . LYS A 1 185 ? 18.975 -15.008 32.469 1.00 83.81 185 LYS A N 1
ATOM 1432 C CA . LYS A 1 185 ? 20.072 -14.212 33.020 1.00 83.81 185 LYS A CA 1
ATOM 1433 C C . LYS A 1 185 ? 21.397 -14.975 32.874 1.00 83.81 185 LYS A C 1
ATOM 1435 O O . LYS A 1 185 ? 21.481 -16.151 33.214 1.00 83.81 185 LYS A O 1
ATOM 1440 N N . ASN A 1 186 ? 22.425 -14.293 32.368 1.00 81.88 186 ASN A N 1
ATOM 1441 C CA . ASN A 1 186 ? 23.767 -14.847 32.138 1.00 81.88 186 ASN A CA 1
ATOM 1442 C C . ASN A 1 186 ? 23.823 -16.051 31.172 1.00 81.88 186 ASN A C 1
ATOM 1444 O O . ASN A 1 186 ? 24.662 -16.930 31.348 1.00 81.88 186 ASN A O 1
ATOM 1448 N N . GLY A 1 187 ? 22.937 -16.122 30.172 1.00 81.50 187 GLY A N 1
ATOM 1449 C CA . GLY A 1 187 ? 22.918 -17.244 29.223 1.00 81.50 187 GLY A CA 1
ATOM 1450 C C . GLY A 1 187 ? 22.294 -18.524 29.792 1.00 81.50 187 GLY A C 1
ATOM 1451 O O . GLY A 1 187 ? 22.340 -19.570 29.149 1.00 81.50 187 GLY A O 1
ATOM 1452 N N . GLY A 1 188 ? 21.725 -18.452 31.000 1.00 83.44 188 GLY A N 1
ATOM 1453 C CA . GLY A 1 188 ? 21.059 -19.571 31.655 1.00 83.44 188 GLY A CA 1
ATOM 1454 C C . GLY A 1 188 ? 19.674 -19.881 31.073 1.00 83.44 188 GLY A C 1
ATOM 1455 O O . GLY A 1 188 ? 19.200 -19.195 30.163 1.00 83.44 188 GLY A O 1
ATOM 1456 N N . PRO A 1 189 ? 18.988 -20.907 31.599 1.00 83.88 189 PRO A N 1
ATOM 1457 C CA . PRO A 1 189 ? 17.616 -21.228 31.217 1.00 83.88 189 PRO A CA 1
ATOM 1458 C C . PRO A 1 189 ? 16.675 -20.034 31.419 1.00 83.88 189 PRO A C 1
ATOM 1460 O O . PRO A 1 189 ? 16.835 -19.266 32.368 1.00 83.88 189 PRO A O 1
ATOM 1463 N N . ILE A 1 190 ? 15.680 -19.879 30.541 1.00 82.12 190 ILE A N 1
ATOM 1464 C CA . ILE A 1 190 ? 14.619 -18.885 30.736 1.00 82.12 190 ILE A CA 1
ATOM 1465 C C . ILE A 1 190 ? 13.834 -19.271 31.992 1.00 82.12 190 ILE A C 1
ATOM 1467 O O . ILE A 1 190 ? 13.182 -20.314 32.034 1.00 82.12 190 ILE A O 1
ATOM 1471 N N . GLU A 1 191 ? 13.892 -18.418 33.010 1.00 79.56 191 GLU A N 1
ATOM 1472 C CA . GLU A 1 191 ? 13.084 -18.564 34.215 1.00 79.56 191 GLU A CA 1
ATOM 1473 C C . GLU A 1 191 ? 11.639 -18.172 33.893 1.00 79.56 191 GLU A C 1
ATOM 1475 O O . GLU A 1 191 ? 11.276 -16.996 33.846 1.00 79.56 191 GLU A O 1
ATOM 1480 N N . VAL A 1 192 ? 10.797 -19.169 33.640 1.00 73.06 192 VAL A N 1
ATOM 1481 C CA . VAL A 1 192 ? 9.346 -18.984 33.607 1.00 73.06 192 VAL A CA 1
ATOM 1482 C C . VAL A 1 192 ? 8.852 -18.974 35.046 1.00 73.06 192 VAL A C 1
ATOM 1484 O O . VAL A 1 192 ? 8.975 -19.964 35.764 1.00 73.06 192 VAL A O 1
ATOM 1487 N N . ALA A 1 193 ? 8.313 -17.837 35.486 1.00 68.50 193 ALA A N 1
ATOM 1488 C CA . ALA A 1 193 ? 7.674 -17.757 36.787 1.00 68.50 193 ALA A CA 1
ATOM 1489 C C . ALA A 1 193 ? 6.423 -18.644 36.772 1.00 68.50 193 ALA A C 1
ATOM 1491 O O . ALA A 1 193 ? 5.412 -18.284 36.166 1.00 68.50 193 ALA A O 1
ATOM 1492 N N . ASP A 1 194 ? 6.479 -19.783 37.462 1.00 62.12 194 ASP A N 1
ATOM 1493 C CA . ASP A 1 194 ? 5.281 -20.531 37.823 1.00 62.12 194 ASP A CA 1
ATOM 1494 C C . ASP A 1 194 ? 4.446 -19.636 38.739 1.00 62.12 194 ASP A C 1
ATOM 1496 O O . ASP A 1 194 ? 4.700 -19.491 39.942 1.00 62.12 194 ASP A O 1
ATOM 1500 N N . VAL A 1 195 ? 3.459 -18.955 38.156 1.00 64.12 195 VAL A N 1
ATOM 1501 C CA . VAL A 1 195 ? 2.549 -18.117 38.924 1.00 64.12 195 VAL A CA 1
ATOM 1502 C C . VAL A 1 195 ? 1.660 -19.058 39.718 1.00 64.12 195 VAL A C 1
ATOM 1504 O O . VAL A 1 195 ? 0.616 -19.512 39.252 1.00 64.12 195 VAL A O 1
ATOM 1507 N N . SER A 1 196 ? 2.086 -19.373 40.941 1.00 72.88 196 SER A N 1
ATOM 1508 C CA . SER A 1 196 ? 1.275 -20.182 41.843 1.00 72.88 196 SER A CA 1
ATOM 1509 C C . SER A 1 196 ? -0.130 -19.579 41.941 1.00 72.88 196 SER A C 1
ATOM 1511 O O . SER A 1 196 ? -0.303 -18.355 41.992 1.00 72.88 196 SER A O 1
ATOM 1513 N N . ALA A 1 197 ? -1.157 -20.428 42.033 1.00 73.69 197 ALA A N 1
ATOM 1514 C CA . ALA A 1 197 ? -2.545 -19.974 42.166 1.00 73.69 197 ALA A CA 1
ATOM 1515 C C . ALA A 1 197 ? -2.730 -18.975 43.329 1.00 73.69 197 ALA A C 1
ATOM 1517 O O . ALA A 1 197 ? -3.620 -18.126 43.302 1.00 73.69 197 ALA A O 1
ATOM 1518 N N . LYS A 1 198 ? -1.860 -19.042 44.346 1.00 75.00 198 LYS A N 1
ATOM 1519 C CA . LYS A 1 198 ? -1.799 -18.094 45.460 1.00 75.00 198 LYS A CA 1
ATOM 1520 C C . LYS A 1 198 ? -1.319 -16.704 45.022 1.00 75.00 198 LYS A C 1
ATOM 1522 O O . LYS A 1 198 ? -1.951 -15.721 45.396 1.00 75.00 198 LYS A O 1
ATOM 1527 N N . ALA A 1 199 ? -0.251 -1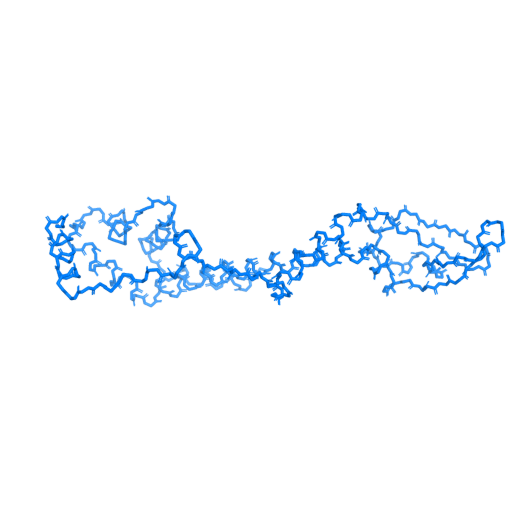6.611 44.230 1.00 74.50 199 ALA A N 1
ATOM 1528 C CA . ALA A 1 199 ? 0.254 -15.343 43.699 1.00 74.50 199 ALA A CA 1
ATOM 1529 C C . ALA A 1 199 ? -0.780 -14.668 42.782 1.00 74.50 199 ALA A C 1
ATOM 1531 O O . ALA A 1 199 ? -1.048 -13.474 42.929 1.00 74.50 199 ALA A O 1
ATOM 1532 N N . LEU A 1 200 ? -1.452 -15.458 41.937 1.00 77.69 200 LEU A N 1
ATOM 1533 C CA . LEU A 1 200 ? -2.519 -14.977 41.057 1.00 77.69 200 LEU A CA 1
ATOM 1534 C C . LEU A 1 200 ? -3.712 -14.414 41.853 1.00 77.69 200 LEU A C 1
ATOM 1536 O O . LEU A 1 200 ? -4.186 -13.309 41.593 1.00 77.69 200 LEU A O 1
ATOM 1540 N N . ARG A 1 201 ? -4.165 -15.135 42.890 1.00 79.56 201 ARG A N 1
ATOM 1541 C CA . ARG A 1 201 ? -5.262 -14.689 43.771 1.00 79.56 201 ARG A CA 1
ATOM 1542 C C . ARG A 1 201 ? -4.919 -13.411 44.534 1.00 79.56 201 ARG A C 1
ATOM 1544 O O . ARG A 1 201 ? -5.793 -12.562 44.706 1.00 79.56 201 ARG A O 1
ATOM 1551 N N . THR A 1 202 ? -3.677 -13.263 44.989 1.00 82.12 202 THR A N 1
ATOM 1552 C CA . THR A 1 202 ? -3.217 -12.053 45.688 1.00 82.12 202 THR A CA 1
ATOM 1553 C C . THR A 1 202 ? -3.187 -10.848 44.749 1.00 82.12 202 THR A C 1
ATOM 1555 O O . THR A 1 202 ? -3.677 -9.784 45.122 1.00 82.12 202 THR A O 1
ATOM 1558 N N . ALA A 1 203 ? -2.704 -11.021 43.515 1.00 77.81 203 ALA A N 1
ATOM 1559 C CA . ALA A 1 203 ? -2.725 -9.971 42.498 1.00 77.81 203 ALA A CA 1
ATOM 1560 C C . ALA A 1 203 ? -4.163 -9.546 42.139 1.00 77.81 203 ALA A C 1
ATOM 1562 O O . ALA A 1 203 ? -4.468 -8.354 42.137 1.00 77.81 203 ALA A O 1
ATOM 1563 N N . CYS A 1 204 ? -5.082 -10.504 41.952 1.00 79.38 204 CYS A N 1
ATOM 1564 C CA . CYS A 1 204 ? -6.501 -10.208 41.718 1.00 79.38 204 CYS A CA 1
ATOM 1565 C C . CYS A 1 204 ? -7.173 -9.482 42.893 1.00 79.38 204 CYS A C 1
ATOM 1567 O O . CYS A 1 204 ? -8.037 -8.637 42.670 1.00 79.38 204 CYS A O 1
ATOM 1569 N N . LYS A 1 205 ? -6.810 -9.799 44.145 1.00 84.50 205 LYS A N 1
ATOM 1570 C CA . LYS A 1 205 ? -7.328 -9.082 45.322 1.00 84.50 205 LYS A CA 1
ATOM 1571 C C . LYS A 1 205 ? -6.841 -7.635 45.375 1.00 84.50 205 LYS A C 1
ATOM 1573 O O . LYS A 1 205 ? -7.637 -6.766 45.700 1.00 84.50 205 LYS A O 1
ATOM 1578 N N . ARG A 1 206 ? -5.574 -7.383 45.033 1.00 82.19 206 ARG A N 1
ATOM 1579 C CA . ARG A 1 206 ? -5.000 -6.029 44.972 1.00 82.19 206 ARG A CA 1
ATOM 1580 C C . ARG A 1 206 ? -5.700 -5.160 43.929 1.00 82.19 206 ARG A C 1
ATOM 1582 O O . ARG A 1 206 ? -6.185 -4.091 44.266 1.00 82.19 206 ARG A O 1
ATOM 1589 N N . LEU A 1 207 ? -5.870 -5.685 42.716 1.00 80.00 207 LEU A N 1
ATOM 1590 C CA . LEU A 1 207 ? -6.586 -5.006 41.628 1.00 80.00 207 LEU A CA 1
ATOM 1591 C C . LEU A 1 207 ? -8.044 -4.666 41.970 1.00 80.00 207 LEU A C 1
ATOM 1593 O O . LEU A 1 207 ? -8.572 -3.678 41.480 1.00 80.00 207 LEU A O 1
ATOM 1597 N N . ARG A 1 208 ? -8.702 -5.472 42.811 1.00 74.50 208 ARG A N 1
ATOM 1598 C CA . ARG A 1 208 ? -10.069 -5.203 43.287 1.00 74.50 208 ARG A CA 1
ATOM 1599 C C . ARG A 1 208 ? -10.149 -4.182 44.421 1.00 74.50 208 ARG A C 1
ATOM 1601 O O . ARG A 1 208 ? -11.243 -3.717 44.690 1.00 74.50 208 ARG A O 1
ATOM 1608 N N . ALA A 1 209 ? -9.050 -3.910 45.118 1.00 71.19 209 ALA A N 1
ATOM 1609 C CA . ALA A 1 209 ? -9.003 -2.921 46.195 1.00 71.19 209 ALA A CA 1
ATOM 1610 C C . ALA A 1 209 ? -8.647 -1.514 45.684 1.00 71.19 209 ALA A C 1
ATOM 1612 O O . ALA A 1 209 ? -8.838 -0.539 46.402 1.00 71.19 209 ALA A O 1
ATOM 1613 N N . GLU A 1 210 ? -8.115 -1.423 44.463 1.00 66.00 210 GLU A N 1
ATOM 1614 C CA . GLU A 1 210 ? -7.748 -0.174 43.782 1.00 66.00 210 GLU A CA 1
ATOM 1615 C C . GLU A 1 210 ? -8.825 0.307 42.781 1.00 66.00 210 GLU A C 1
ATOM 1617 O O . GLU A 1 210 ? -8.663 1.364 42.173 1.00 66.00 210 GLU A O 1
ATOM 1622 N N . LEU A 1 211 ? -9.921 -0.450 42.626 1.00 48.12 211 LEU A N 1
ATOM 1623 C CA . LEU A 1 211 ? -11.131 -0.114 41.856 1.00 48.12 211 LEU A CA 1
ATOM 1624 C C . LEU A 1 211 ? -12.286 0.234 42.798 1.00 48.12 211 LEU A C 1
ATOM 1626 O O . LEU A 1 211 ? -13.067 1.142 42.438 1.00 48.12 211 LEU A O 1
#